Protein 4H22 (pdb70)

InterPro domains:
  IPR019139 Leucine-rich repeat flightless-interacting protein 1/2 [PF09738] (23-316)
  IPR019139 Leucine-rich repeat flightless-interacting protein 1/2 [PTHR19212] (8-808)

Structure (mmCIF, N/CA/C/O backbone):
data_4H22
#
_entry.id   4H22
#
_cell.length_a   152.363
_cell.length_b   71.447
_cell.length_c   68.035
_cell.angle_alpha   90.00
_cell.angle_beta   110.10
_cell.angle_gamma   90.00
#
_symmetry.space_group_name_H-M   'C 1 2 1'
#
loop_
_entity.id
_entity.type
_entity.pdbx_description
1 polymer 'Leucine-rich repeat flightless-interacting protein 1'
2 water water
#
loop_
_atom_site.group_PDB
_atom_site.id
_atom_site.type_symbol
_atom_site.label_atom_id
_atom_site.label_alt_id
_atom_site.label_comp_id
_atom_site.label_asym_id
_atom_site.label_entity_id
_atom_site.label_seq_id
_atom_site.pdbx_PDB_ins_code
_atom_site.Cartn_x
_atom_site.Cartn_y
_atom_site.Cartn_z
_atom_site.occupancy
_atom_site.B_iso_or_equiv
_atom_site.auth_seq_id
_atom_site.auth_comp_id
_atom_site.auth_asym_id
_atom_site.auth_atom_id
_atom_site.pdbx_PDB_model_num
ATOM 1 N N . GLU A 1 8 ? -46.940 28.477 -55.512 1.00 158.55 168 GLU A N 1
ATOM 2 C CA . GLU A 1 8 ? -47.073 29.182 -54.203 1.00 149.63 168 GLU A CA 1
ATOM 3 C C . GLU A 1 8 ? -47.714 28.293 -53.128 1.00 153.63 168 GLU A C 1
ATOM 4 O O . GLU A 1 8 ? -48.168 28.784 -52.091 1.00 152.15 168 GLU A O 1
ATOM 6 N N . GLU A 1 9 ? -47.733 26.984 -53.380 1.00 164.43 169 GLU A N 1
ATOM 7 C CA . GLU A 1 9 ? -48.346 26.008 -52.469 1.00 174.64 169 GLU A CA 1
ATOM 8 C C . GLU A 1 9 ? -47.300 25.174 -51.730 1.00 185.67 169 GLU A C 1
ATOM 9 O O . GLU A 1 9 ? -47.476 24.832 -50.549 1.00 188.03 169 GLU A O 1
ATOM 15 N N . LYS A 1 10 ? -46.224 24.835 -52.445 1.00 191.12 170 LYS A N 1
ATOM 16 C CA . LYS A 1 10 ? -45.084 24.129 -51.862 1.00 176.54 170 LYS A CA 1
ATOM 17 C C . LYS A 1 10 ? -44.183 25.104 -51.108 1.00 167.89 170 LYS A C 1
ATOM 18 O O . LYS A 1 10 ? -43.305 24.690 -50.347 1.00 165.97 170 LYS A O 1
ATOM 20 N N . TYR A 1 11 ? -44.414 26.398 -51.331 1.00 155.72 171 TYR A N 1
ATOM 21 C CA . TYR A 1 11 ? -43.710 27.474 -50.633 1.00 141.42 171 TYR A CA 1
ATOM 22 C C . TYR A 1 11 ? -43.840 27.355 -49.121 1.00 140.43 171 TYR A C 1
ATOM 23 O O . TYR A 1 11 ? -42.946 27.768 -48.380 1.00 144.64 171 TYR A O 1
ATOM 32 N N . LYS A 1 12 ? -44.968 26.809 -48.675 1.00 139.60 172 LYS A N 1
ATOM 33 C CA . LYS A 1 12 ? -45.156 26.452 -47.280 1.00 135.19 172 LYS A CA 1
ATOM 34 C C . LYS A 1 12 ? -44.067 25.460 -46.863 1.00 129.08 172 LYS A C 1
ATOM 35 O O . LYS A 1 12 ? -43.360 25.675 -45.877 1.00 129.72 172 LYS A O 1
ATOM 41 N N . LYS A 1 13 ? -43.913 24.398 -47.648 1.00 131.59 173 LYS A N 1
ATOM 42 C CA . LYS A 1 13 ? -43.030 23.293 -47.291 1.00 135.40 173 LYS A CA 1
ATOM 43 C C . LYS A 1 13 ? -41.549 23.623 -47.496 1.00 121.08 173 LYS A C 1
ATOM 44 O O . LYS A 1 13 ? -40.678 22.999 -46.884 1.00 116.49 173 LYS A O 1
ATOM 50 N N . ALA A 1 14 ? -41.270 24.599 -48.358 1.00 108.78 174 ALA A N 1
ATOM 51 C CA . ALA A 1 14 ? -39.905 25.071 -48.563 1.00 106.32 174 ALA A CA 1
ATOM 52 C C . ALA A 1 14 ? -39.442 25.803 -47.319 1.00 107.42 174 ALA A C 1
ATOM 53 O O . ALA A 1 14 ? -38.286 25.683 -46.912 1.00 109.69 174 ALA A O 1
ATOM 55 N N . MET A 1 15 ? -40.360 26.548 -46.712 1.00 102.23 175 MET A N 1
ATOM 56 C CA . MET A 1 15 ? -40.080 27.252 -45.471 1.00 96.95 175 MET A CA 1
ATOM 57 C C . MET A 1 15 ? -39.916 26.316 -44.279 1.00 95.27 175 MET A C 1
ATOM 58 O O . MET A 1 15 ? -39.107 26.586 -43.390 1.00 98.80 175 MET A O 1
ATOM 63 N N . VAL A 1 16 ? -40.673 25.221 -44.263 1.00 87.47 176 VAL A N 1
ATOM 64 C CA . VAL A 1 16 ? -40.569 24.226 -43.191 1.00 88.44 176 VAL A CA 1
ATOM 65 C C . VAL A 1 16 ? -39.228 23.507 -43.292 1.00 91.35 176 VAL A C 1
ATOM 66 O O . VAL A 1 16 ? -38.517 23.339 -42.298 1.00 88.04 176 VAL A O 1
ATOM 70 N N . SER A 1 17 ? -38.889 23.100 -44.510 1.00 100.98 177 SER A N 1
ATOM 71 C CA . SER A 1 17 ? -37.621 22.454 -44.786 1.00 102.06 177 SER A CA 1
ATOM 72 C C . SER A 1 17 ? -36.484 23.389 -44.403 1.00 96.62 177 SER A C 1
ATOM 73 O O . SER A 1 17 ? -35.447 22.947 -43.914 1.00 94.36 177 SER A O 1
ATOM 76 N N . ASN A 1 18 ? -36.704 24.685 -44.599 1.00 94.00 178 ASN A N 1
ATOM 77 C CA . ASN A 1 18 ? -35.706 25.705 -44.303 1.00 95.11 178 ASN A CA 1
ATOM 78 C C . ASN A 1 18 ? -35.415 25.857 -42.809 1.00 92.38 178 ASN A C 1
ATOM 79 O O . ASN A 1 18 ? -34.255 25.850 -42.391 1.00 90.25 178 ASN A O 1
ATOM 84 N N . ALA A 1 19 ? -36.473 25.988 -42.013 1.00 87.77 179 ALA A N 1
ATOM 85 C CA . ALA A 1 19 ? -36.349 26.100 -40.564 1.00 84.19 179 ALA A CA 1
ATOM 86 C C . ALA A 1 19 ? -35.733 24.855 -39.950 1.00 82.40 179 ALA A C 1
ATOM 87 O O . ALA A 1 19 ? -34.942 24.960 -39.021 1.00 86.88 179 ALA A O 1
ATOM 89 N N . GLN A 1 20 ? -36.107 23.687 -40.472 1.00 84.25 180 GLN A N 1
ATOM 90 C CA . GLN A 1 20 ? -35.478 22.413 -40.115 1.00 86.87 180 GLN A CA 1
ATOM 91 C C . GLN A 1 20 ? -33.971 22.486 -40.298 1.00 82.56 180 GLN A C 1
ATOM 92 O O . GLN A 1 20 ? -33.222 22.318 -39.344 1.00 81.15 180 GLN A O 1
ATOM 98 N N . LEU A 1 21 ? -33.541 22.749 -41.528 1.00 79.46 181 LEU A N 1
ATOM 99 C CA . LEU A 1 21 ? -32.129 22.784 -41.871 1.00 78.85 181 LEU A CA 1
ATOM 100 C C . LEU A 1 21 ? -31.354 23.752 -40.999 1.00 77.39 181 LEU A C 1
ATOM 101 O O . LEU A 1 21 ? -30.232 23.456 -40.580 1.00 78.44 181 LEU A O 1
ATOM 106 N N . ASP A 1 22 ? -31.955 24.910 -40.729 1.00 75.84 182 ASP A N 1
ATOM 107 C CA . ASP A 1 22 ? -31.309 25.943 -39.931 1.00 76.95 182 ASP A CA 1
ATOM 108 C C . ASP A 1 22 ? -31.016 25.373 -38.551 1.00 77.44 182 ASP A C 1
ATOM 109 O O . ASP A 1 22 ? -29.918 25.517 -38.015 1.00 72.58 182 ASP A O 1
ATOM 114 N N . ASN A 1 23 ? -32.006 24.683 -38.007 1.00 77.47 183 ASN A N 1
ATOM 115 C CA . ASN A 1 23 ? -31.895 24.088 -36.697 1.00 80.39 183 ASN A CA 1
ATOM 116 C C . ASN A 1 23 ? -30.864 22.963 -36.630 1.00 82.69 183 ASN A C 1
ATOM 117 O O . ASN A 1 23 ? -30.080 22.897 -35.685 1.00 86.66 183 ASN A O 1
ATOM 122 N N . GLU A 1 24 ? -30.872 22.083 -37.632 1.00 84.39 184 GLU A N 1
ATOM 123 C CA . GLU A 1 24 ? -29.859 21.035 -37.765 1.00 81.22 184 GLU A CA 1
ATOM 124 C C . GLU A 1 24 ? -28.456 21.637 -37.753 1.00 80.66 184 GLU A C 1
ATOM 125 O O . GLU A 1 24 ? -27.543 21.103 -37.115 1.00 82.86 184 GLU A O 1
ATOM 131 N N . LYS A 1 25 ? -28.306 22.767 -38.437 1.00 72.95 185 LYS A N 1
ATOM 132 C CA . LYS A 1 25 ? -27.041 23.493 -38.493 1.00 71.40 185 LYS A CA 1
ATOM 133 C C . LYS A 1 25 ? -26.608 23.938 -37.090 1.00 71.57 185 LYS A C 1
ATOM 134 O O . LYS A 1 25 ? -25.431 23.841 -36.722 1.00 72.74 185 LYS A O 1
ATOM 140 N N . THR A 1 26 ? -27.572 24.397 -36.299 1.00 71.65 186 THR A N 1
ATOM 141 C CA . THR A 1 26 ? -27.285 24.867 -34.957 1.00 70.53 186 THR A CA 1
ATOM 142 C C . THR A 1 26 ? -26.824 23.729 -34.067 1.00 73.76 186 THR A C 1
ATOM 143 O O . THR A 1 26 ? -25.883 23.891 -33.289 1.00 75.32 186 THR A O 1
ATOM 147 N N . ASN A 1 27 ? -27.472 22.574 -34.192 1.00 75.70 187 ASN A N 1
ATOM 148 C CA . ASN A 1 27 ? -27.110 21.425 -33.370 1.00 76.20 187 ASN A CA 1
ATOM 149 C C . ASN A 1 27 ? -25.724 20.906 -33.691 1.00 77.82 187 ASN A C 1
ATOM 150 O O . ASN A 1 27 ? -24.995 20.487 -32.795 1.00 76.56 187 ASN A O 1
ATOM 155 N N . PHE A 1 28 ? -25.358 20.959 -34.967 1.00 80.54 188 PHE A N 1
ATOM 156 C CA . PHE A 1 28 ? -24.004 20.626 -35.372 1.00 78.75 188 PHE A CA 1
ATOM 157 C C . PHE A 1 28 ? -23.016 21.629 -34.780 1.00 77.84 188 PHE A C 1
ATOM 158 O O . PHE A 1 28 ? -21.923 21.247 -34.342 1.00 82.62 188 PHE A O 1
ATOM 166 N N . MET A 1 29 ? -23.404 22.901 -34.736 1.00 75.36 189 MET A N 1
ATOM 167 C CA . MET A 1 29 ? -22.542 23.913 -34.130 1.00 79.37 189 MET A CA 1
ATOM 168 C C . MET A 1 29 ? -22.192 23.578 -32.688 1.00 75.51 189 MET A C 1
ATOM 169 O O . MET A 1 29 ? -21.018 23.560 -32.321 1.00 77.34 189 MET A O 1
ATOM 174 N N . TYR A 1 30 ? -23.204 23.278 -31.883 1.00 70.41 190 TYR A N 1
ATOM 175 C CA . TYR A 1 30 ? -22.965 22.939 -30.490 1.00 73.15 190 TYR A CA 1
ATOM 176 C C . TYR A 1 30 ? -22.061 21.726 -30.372 1.00 71.00 190 TYR A C 1
ATOM 177 O O . TYR A 1 30 ? -21.169 21.684 -29.524 1.00 71.74 190 TYR A O 1
ATOM 186 N N . GLN A 1 31 ? -22.279 20.747 -31.241 1.00 68.43 191 GLN A N 1
ATOM 187 C CA . GLN A 1 31 ? -21.431 19.568 -31.258 1.00 66.47 191 GLN A CA 1
ATOM 188 C C . GLN A 1 31 ? -19.970 19.922 -31.469 1.00 67.79 191 GLN A C 1
ATOM 189 O O . GLN A 1 31 ? -19.108 19.432 -30.729 1.00 69.88 191 GLN A O 1
ATOM 195 N N . VAL A 1 32 ? -19.704 20.795 -32.444 1.00 63.13 192 VAL A N 1
ATOM 196 C CA . VAL A 1 32 ? -18.338 21.225 -32.740 1.00 62.74 192 VAL A CA 1
ATOM 197 C C . VAL A 1 32 ? -17.717 21.798 -31.482 1.00 68.03 192 VAL A C 1
ATOM 198 O O . VAL A 1 32 ? -16.597 21.442 -31.116 1.00 74.55 192 VAL A O 1
ATOM 202 N N . ASP A 1 33 ? -18.469 22.656 -30.801 1.00 70.84 193 ASP A N 1
ATOM 203 C CA . ASP A 1 33 ? -17.986 23.263 -29.571 1.00 74.36 193 ASP A CA 1
ATOM 204 C C . ASP A 1 33 ? -17.571 22.227 -28.563 1.00 71.97 193 ASP A C 1
ATOM 205 O O . ASP A 1 33 ? -16.460 22.282 -28.056 1.00 73.80 193 ASP A O 1
ATOM 210 N N . THR A 1 34 ? -18.446 21.274 -28.276 1.00 70.83 194 THR A N 1
ATOM 211 C CA . THR A 1 34 ? -18.185 20.397 -27.141 1.00 77.79 194 THR A CA 1
ATOM 212 C C . THR A 1 34 ? -17.099 19.382 -27.474 1.00 75.13 194 THR A C 1
ATOM 213 O O . THR A 1 34 ? -16.328 18.973 -26.601 1.00 76.66 194 THR A O 1
ATOM 217 N N . LEU A 1 35 ? -17.040 19.006 -28.747 1.00 69.02 195 LEU A N 1
ATOM 218 C CA . LEU A 1 35 ? -15.997 18.126 -29.232 1.00 67.10 195 LEU A CA 1
ATOM 219 C C . LEU A 1 35 ? -14.649 18.818 -29.091 1.00 67.65 195 LEU A C 1
ATOM 220 O O . LEU A 1 35 ? -13.683 18.230 -28.599 1.00 65.83 195 LEU A O 1
ATOM 225 N N . LYS A 1 36 ? -14.598 20.080 -29.500 1.00 68.68 196 LYS A N 1
ATOM 226 C CA . LYS A 1 36 ? -13.396 20.873 -29.340 1.00 71.59 196 LYS A CA 1
ATOM 227 C C . LYS A 1 36 ? -12.898 20.880 -27.891 1.00 72.08 196 LYS A C 1
ATOM 228 O O . LYS A 1 36 ? -11.697 20.741 -27.642 1.00 73.00 196 LYS A O 1
ATOM 234 N N . ASP A 1 37 ? -13.823 21.003 -26.944 1.00 71.32 197 ASP A N 1
ATOM 235 C CA . ASP A 1 37 ? -13.482 20.956 -25.531 1.00 76.99 197 ASP A CA 1
ATOM 236 C C . ASP A 1 37 ? -12.923 19.589 -25.166 1.00 75.36 197 ASP A C 1
ATOM 237 O O . ASP A 1 37 ? -11.818 19.486 -24.634 1.00 76.11 197 ASP A O 1
ATOM 242 N N . MET A 1 38 ? -13.685 18.543 -25.471 1.00 73.52 198 MET A N 1
ATOM 243 C CA . MET A 1 38 ? -13.261 17.181 -25.192 1.00 71.67 198 MET A CA 1
ATOM 244 C C . MET A 1 38 ? -11.848 16.935 -25.713 1.00 72.76 198 MET A C 1
ATOM 245 O O . MET A 1 38 ? -10.980 16.477 -24.965 1.00 68.72 198 MET A O 1
ATOM 250 N N . LEU A 1 39 ? -11.613 17.272 -26.980 1.00 70.32 199 LEU A N 1
ATOM 251 C CA . LEU A 1 39 ? -10.299 17.114 -27.580 1.00 69.22 199 LEU A CA 1
ATOM 252 C C . LEU A 1 39 ? -9.211 17.788 -26.754 1.00 73.11 199 LEU A C 1
ATOM 253 O O . LEU A 1 39 ? -8.187 17.182 -26.465 1.00 76.86 199 LEU A O 1
ATOM 258 N N . LEU A 1 40 ? -9.446 19.030 -26.353 1.00 78.57 200 LEU A N 1
ATOM 259 C CA . LEU A 1 40 ? -8.473 19.778 -25.567 1.00 80.62 200 LEU A CA 1
ATOM 260 C C . LEU A 1 40 ? -8.172 19.056 -24.260 1.00 77.75 200 LEU A C 1
ATOM 261 O O . LEU A 1 40 ? -7.012 18.844 -23.916 1.00 83.00 200 LEU A O 1
ATOM 266 N N . GLU A 1 41 ? -9.229 18.659 -23.557 1.00 76.21 201 GLU A N 1
ATOM 267 C CA . GLU A 1 41 ? -9.126 17.878 -22.331 1.00 83.29 201 GLU A CA 1
ATOM 268 C C . GLU A 1 41 ? -8.353 16.573 -22.554 1.00 82.73 201 GLU A C 1
ATOM 269 O O . GLU A 1 41 ? -7.665 16.077 -21.656 1.00 80.59 201 GLU A O 1
ATOM 275 N N . LEU A 1 42 ? -8.458 16.027 -23.759 1.00 80.30 202 LEU A N 1
ATOM 276 C CA . LEU A 1 42 ? -7.865 14.734 -24.040 1.00 78.15 202 LEU A CA 1
ATOM 277 C C . LEU A 1 42 ? -6.366 14.790 -24.263 1.00 80.31 202 LEU A C 1
ATOM 278 O O . LEU A 1 42 ? -5.635 13.992 -23.673 1.00 81.84 202 LEU A O 1
ATOM 283 N N . GLU A 1 43 ? -5.898 15.707 -25.109 1.00 78.44 203 GLU A N 1
ATOM 284 C CA . GLU A 1 43 ? -4.454 15.834 -25.296 1.00 79.82 203 GLU A CA 1
ATOM 285 C C . GLU A 1 43 ? -3.744 16.293 -24.037 1.00 77.42 203 GLU A C 1
ATOM 286 O O . GLU A 1 43 ? -2.583 15.950 -23.822 1.00 84.66 203 GLU A O 1
ATOM 292 N N . GLU A 1 44 ? -4.456 17.026 -23.190 1.00 76.06 204 GLU A N 1
ATOM 293 C CA . GLU A 1 44 ? -3.992 17.258 -21.833 1.00 84.01 204 GLU A CA 1
ATOM 294 C C . GLU A 1 44 ? -3.648 15.918 -21.161 1.00 81.72 204 GLU A C 1
ATOM 295 O O . GLU A 1 44 ? -2.526 15.729 -20.692 1.00 83.27 204 GLU A O 1
ATOM 301 N N . GLN A 1 45 ? -4.602 14.985 -21.160 1.00 79.65 205 GLN A N 1
ATOM 302 C CA . GLN A 1 45 ? -4.427 13.673 -20.530 1.00 78.60 205 GLN A CA 1
ATOM 303 C C . GLN A 1 45 ? -3.335 12.861 -21.200 1.00 77.30 205 GLN A C 1
ATOM 304 O O . GLN A 1 45 ? -2.435 12.345 -20.529 1.00 76.93 205 GLN A O 1
ATOM 310 N N . LEU A 1 46 ? -3.441 12.729 -22.523 1.00 75.26 206 LEU A N 1
ATOM 311 C CA . LEU A 1 46 ? -2.450 12.016 -23.312 1.00 70.64 206 LEU A CA 1
ATOM 312 C C . LEU A 1 46 ? -1.067 12.524 -22.949 1.00 75.39 206 LEU A C 1
ATOM 313 O O . LEU A 1 46 ? -0.197 11.740 -22.583 1.00 84.05 206 LEU A O 1
ATOM 318 N N . ALA A 1 47 ? -0.884 13.842 -23.011 1.00 75.57 207 ALA A N 1
ATOM 319 C CA . ALA A 1 47 ? 0.409 14.452 -22.721 1.00 77.26 207 ALA A CA 1
ATOM 320 C C . ALA A 1 47 ? 0.895 14.075 -21.326 1.00 78.28 207 ALA A C 1
ATOM 321 O O . ALA A 1 47 ? 2.031 13.636 -21.161 1.00 78.83 207 ALA A O 1
ATOM 323 N N . GLU A 1 48 ? 0.022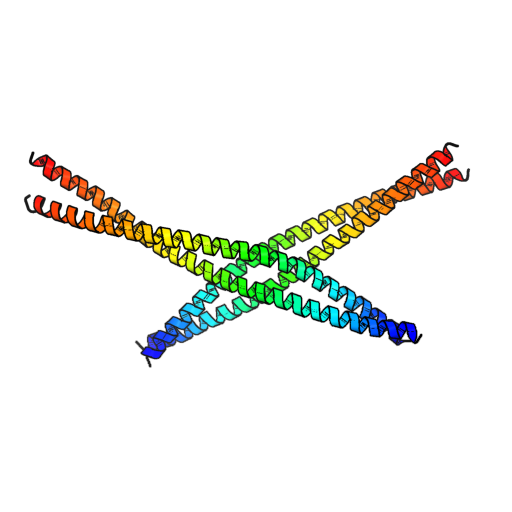 14.226 -20.334 1.00 77.58 208 GLU A N 1
ATOM 324 C CA . GLU A 1 48 ? 0.346 13.841 -18.970 1.00 79.17 208 GLU A CA 1
ATOM 325 C C . GLU A 1 48 ? 0.854 12.403 -18.931 1.00 78.24 208 GLU A C 1
ATOM 326 O O . GLU A 1 48 ? 1.976 12.157 -18.504 1.00 79.54 208 GLU A O 1
ATOM 332 N N . SER A 1 49 ? 0.032 11.468 -19.404 1.00 74.38 209 SER A N 1
ATOM 333 C CA . SER A 1 49 ? 0.408 10.061 -19.499 1.00 69.51 209 SER A CA 1
ATOM 334 C C . SER A 1 49 ? 1.795 9.882 -20.132 1.00 74.51 209 SER A C 1
ATOM 335 O O . SER A 1 49 ? 2.658 9.213 -19.565 1.00 80.61 209 SER A O 1
ATOM 338 N N . ARG A 1 50 ? 2.020 10.499 -21.288 1.00 71.17 210 ARG A N 1
ATOM 339 C CA . ARG A 1 50 ? 3.320 10.418 -21.943 1.00 71.67 210 ARG A CA 1
ATOM 340 C C . ARG A 1 50 ? 4.450 10.938 -21.060 1.00 76.40 210 ARG A C 1
ATOM 341 O O . ARG A 1 50 ? 5.531 10.355 -21.019 1.00 79.81 210 ARG A O 1
ATOM 349 N N . ARG A 1 51 ? 4.184 12.021 -20.341 1.00 78.76 211 ARG A N 1
ATOM 350 C CA . ARG A 1 51 ? 5.131 12.570 -19.387 1.00 80.57 211 ARG A CA 1
ATOM 351 C C . ARG A 1 51 ? 5.379 11.582 -18.228 1.00 79.44 211 ARG A C 1
ATOM 352 O O . ARG A 1 51 ? 6.524 11.369 -17.821 1.00 83.85 211 ARG A O 1
ATOM 360 N N . GLN A 1 52 ? 4.306 10.969 -17.727 1.00 78.68 212 GLN A N 1
ATOM 361 C CA . GLN A 1 52 ? 4.376 9.993 -16.634 1.00 79.09 212 GLN A CA 1
ATOM 362 C C . GLN A 1 52 ? 5.219 8.801 -17.015 1.00 76.83 212 GLN A C 1
ATOM 363 O O . GLN A 1 52 ? 5.970 8.274 -16.194 1.00 79.24 212 GLN A O 1
ATOM 369 N N . TYR A 1 53 ? 5.058 8.357 -18.255 1.00 75.36 213 TYR A N 1
ATOM 370 C CA . TYR A 1 53 ? 5.880 7.295 -18.797 1.00 73.55 213 TYR A CA 1
ATOM 371 C C . TYR A 1 53 ? 7.356 7.693 -18.780 1.00 76.16 213 TYR A C 1
ATOM 372 O O . TYR A 1 53 ? 8.209 6.918 -18.339 1.00 76.98 213 TYR A O 1
ATOM 381 N N . GLU A 1 54 ? 7.652 8.897 -19.265 1.00 78.89 214 GLU A N 1
ATOM 382 C CA . GLU A 1 54 ? 9.034 9.342 -19.392 1.00 82.69 214 GLU A CA 1
ATOM 383 C C . GLU A 1 54 ? 9.749 9.367 -18.056 1.00 83.08 214 GLU A C 1
ATOM 384 O O . GLU A 1 54 ? 10.931 9.018 -17.981 1.00 86.68 214 GLU A O 1
ATOM 390 N N . GLU A 1 55 ? 9.033 9.750 -17.002 1.00 83.81 215 GLU A N 1
ATOM 391 C CA . GLU A 1 55 ? 9.623 9.738 -15.669 1.00 84.34 215 GLU A CA 1
ATOM 392 C C . GLU A 1 55 ? 9.879 8.331 -15.163 1.00 79.90 215 GLU A C 1
ATOM 393 O O . GLU A 1 55 ? 10.931 8.077 -14.582 1.00 88.38 215 GLU A O 1
ATOM 399 N N . LYS A 1 56 ? 8.947 7.412 -15.415 1.00 76.81 216 LYS A N 1
ATOM 400 C CA . LYS A 1 56 ? 9.137 6.014 -15.020 1.00 78.00 216 LYS A CA 1
ATOM 401 C C . LYS A 1 56 ? 10.296 5.356 -15.737 1.00 79.22 216 LYS A C 1
ATOM 402 O O . LYS A 1 56 ? 11.154 4.748 -15.105 1.00 80.93 216 LYS A O 1
ATOM 408 N N . ASN A 1 57 ? 10.328 5.471 -17.057 1.00 78.65 217 ASN A N 1
ATOM 409 C CA . ASN A 1 57 ? 11.440 4.919 -17.796 1.00 76.96 217 ASN A CA 1
ATOM 410 C C . ASN A 1 57 ? 12.763 5.375 -17.183 1.00 76.21 217 ASN A C 1
ATOM 411 O O . ASN A 1 57 ? 13.615 4.544 -16.889 1.00 81.38 217 ASN A O 1
ATOM 416 N N . LYS A 1 58 ? 12.912 6.681 -16.951 1.00 75.43 218 LYS A N 1
ATOM 417 C CA . LYS A 1 58 ? 14.076 7.208 -16.225 1.00 79.99 218 LYS A CA 1
ATOM 418 C C . LYS A 1 58 ? 14.257 6.474 -14.890 1.00 84.29 218 LYS A C 1
ATOM 419 O O . LYS A 1 58 ? 15.339 5.955 -14.599 1.00 89.72 218 LYS A O 1
ATOM 425 N N . GLU A 1 59 ? 13.181 6.418 -14.103 1.00 82.19 219 GLU A N 1
ATOM 426 C CA . GLU A 1 59 ? 13.196 5.822 -12.769 1.00 80.29 219 GLU A CA 1
ATOM 427 C C . GLU A 1 59 ? 13.693 4.378 -12.811 1.00 81.39 219 GLU A C 1
ATOM 428 O O . GLU A 1 59 ? 14.407 3.923 -11.909 1.00 88.83 219 GLU A O 1
ATOM 434 N N . PHE A 1 60 ? 13.331 3.679 -13.880 1.00 77.44 220 PHE A N 1
ATOM 435 C CA . PHE A 1 60 ? 13.651 2.267 -14.053 1.00 74.88 220 PHE A CA 1
ATOM 436 C C . PHE A 1 60 ? 15.108 2.078 -14.457 1.00 75.19 220 PHE A C 1
ATOM 437 O O . PHE A 1 60 ? 15.751 1.092 -14.067 1.00 67.82 220 PHE A O 1
ATOM 445 N N . GLU A 1 61 ? 15.621 3.027 -15.239 1.00 75.26 221 GLU A N 1
ATOM 446 C CA . GLU A 1 61 ? 17.024 3.022 -15.630 1.00 75.27 221 GLU A CA 1
ATOM 447 C C . GLU A 1 61 ? 17.884 3.275 -14.413 1.00 76.42 221 GLU A C 1
ATOM 448 O O . GLU A 1 61 ? 18.858 2.562 -14.165 1.00 83.50 221 GLU A O 1
ATOM 454 N N . ARG A 1 62 ? 17.487 4.275 -13.636 1.00 74.82 222 ARG A N 1
ATOM 455 C CA . ARG A 1 62 ? 18.135 4.562 -12.373 1.00 76.19 222 ARG A CA 1
ATOM 456 C C . ARG A 1 62 ? 18.188 3.298 -11.509 1.00 78.15 222 ARG A C 1
ATOM 457 O O . ARG A 1 62 ? 19.249 2.926 -11.003 1.00 87.01 222 ARG A O 1
ATOM 465 N N . GLU A 1 63 ? 17.051 2.619 -11.378 1.00 74.56 223 GLU A N 1
ATOM 466 C CA . GLU A 1 63 ? 16.969 1.466 -10.498 1.00 72.82 223 GLU A CA 1
ATOM 467 C C . GLU A 1 63 ? 17.902 0.374 -10.973 1.00 72.59 223 GLU A C 1
ATOM 468 O O . GLU A 1 63 ? 18.807 0.001 -10.250 1.00 73.85 223 GLU A O 1
ATOM 474 N N . LYS A 1 64 ? 17.705 -0.106 -12.198 1.00 76.57 224 LYS A N 1
ATOM 475 C CA . LYS A 1 64 ? 18.629 -1.056 -12.826 1.00 74.17 224 LYS A CA 1
ATOM 476 C C . LYS A 1 64 ? 20.099 -0.709 -12.585 1.00 73.56 224 LYS A C 1
ATOM 477 O O . LYS A 1 64 ? 20.888 -1.580 -12.204 1.00 72.85 224 LYS A O 1
ATOM 483 N N . HIS A 1 65 ? 20.453 0.559 -12.793 1.00 71.85 225 HIS A N 1
ATOM 484 C CA . HIS A 1 65 ? 21.834 1.002 -12.646 1.00 75.36 225 HIS A CA 1
ATOM 485 C C . HIS A 1 65 ? 22.340 0.803 -11.242 1.00 78.11 225 HIS A C 1
ATOM 486 O O . HIS A 1 65 ? 23.337 0.110 -11.030 1.00 77.48 225 HIS A O 1
ATOM 493 N N . ALA A 1 66 ? 21.639 1.383 -10.269 1.00 76.50 226 ALA A N 1
ATOM 494 C CA . ALA A 1 66 ? 21.959 1.186 -8.852 1.00 74.62 226 ALA A CA 1
ATOM 495 C C . ALA A 1 66 ? 22.028 -0.299 -8.478 1.00 76.34 226 ALA A C 1
ATOM 496 O O . ALA A 1 66 ? 22.907 -0.725 -7.721 1.00 74.54 226 ALA A O 1
ATOM 498 N N . HIS A 1 67 ? 21.112 -1.077 -9.046 1.00 75.96 227 HIS A N 1
ATOM 499 C CA . HIS A 1 67 ? 20.993 -2.494 -8.760 1.00 79.41 227 HIS A CA 1
ATOM 500 C C . HIS A 1 67 ? 22.183 -3.264 -9.240 1.00 83.69 227 HIS A C 1
ATOM 501 O O . HIS A 1 67 ? 22.551 -4.269 -8.634 1.00 88.83 227 HIS A O 1
ATOM 508 N N . SER A 1 68 ? 22.798 -2.798 -10.326 1.00 89.06 228 SER A N 1
ATOM 509 C CA . SER A 1 68 ? 24.055 -3.373 -10.815 1.00 86.70 228 SER A CA 1
ATOM 510 C C . SER A 1 68 ? 25.196 -3.062 -9.867 1.00 87.23 228 SER A C 1
ATOM 511 O O . SER A 1 68 ? 25.898 -3.976 -9.416 1.00 87.16 228 SER A O 1
ATOM 514 N N . ILE A 1 69 ? 25.377 -1.772 -9.573 1.00 78.93 229 ILE A N 1
ATOM 515 C CA . ILE A 1 69 ? 26.435 -1.318 -8.670 1.00 78.53 229 ILE A CA 1
ATOM 516 C C . ILE A 1 69 ? 26.459 -2.190 -7.421 1.00 85.00 229 ILE A C 1
ATOM 517 O O . ILE A 1 69 ? 27.503 -2.728 -7.052 1.00 88.86 229 ILE A O 1
ATOM 522 N N . LEU A 1 70 ? 25.295 -2.345 -6.793 1.00 87.17 230 LEU A N 1
ATOM 523 C CA . LEU A 1 70 ? 25.173 -3.199 -5.625 1.00 90.28 230 LEU A CA 1
ATOM 524 C C . LEU A 1 70 ? 25.614 -4.622 -5.916 1.00 90.79 230 LEU A C 1
ATOM 525 O O . LEU A 1 70 ? 26.427 -5.171 -5.181 1.00 96.21 230 LEU A O 1
ATOM 530 N N . GLN A 1 71 ? 25.097 -5.202 -6.999 1.00 90.58 231 GLN A N 1
ATOM 531 C CA . GLN A 1 71 ? 25.395 -6.591 -7.354 1.00 92.03 231 GLN A CA 1
ATOM 532 C C . GLN A 1 71 ? 26.888 -6.871 -7.380 1.00 90.49 231 GLN A C 1
ATOM 533 O O . GLN A 1 71 ? 27.316 -7.955 -7.005 1.00 91.09 231 GLN A O 1
ATOM 539 N N . PHE A 1 72 ? 27.674 -5.894 -7.822 1.00 87.34 232 PHE A N 1
ATOM 540 C CA . PHE A 1 72 ? 29.120 -6.050 -7.858 1.00 92.64 232 PHE A CA 1
ATOM 541 C C . PHE A 1 72 ? 29.686 -5.971 -6.448 1.00 96.73 232 PHE A C 1
ATOM 542 O O . PHE A 1 72 ? 30.519 -6.796 -6.059 1.00 100.38 232 PHE A O 1
ATOM 550 N N . GLN A 1 73 ? 29.231 -4.971 -5.693 1.00 93.34 233 GLN A N 1
ATOM 551 C CA . GLN A 1 73 ? 29.638 -4.801 -4.304 1.00 90.82 233 GLN A CA 1
ATOM 552 C C . GLN A 1 73 ? 29.334 -6.049 -3.479 1.00 91.57 233 GLN A C 1
ATOM 553 O O . GLN A 1 73 ? 30.197 -6.547 -2.758 1.00 96.25 233 GLN A O 1
ATOM 559 N N . PHE A 1 74 ? 28.115 -6.561 -3.608 1.00 92.77 234 PHE A N 1
ATOM 560 C CA . PHE A 1 74 ? 27.714 -7.772 -2.917 1.00 99.09 234 PHE A CA 1
ATOM 561 C C . PHE A 1 74 ? 28.615 -8.940 -3.277 1.00 104.12 234 PHE A C 1
ATOM 562 O O . PHE A 1 74 ? 29.083 -9.650 -2.396 1.00 116.78 234 PHE A O 1
ATOM 570 N N . ALA A 1 75 ? 28.858 -9.125 -4.571 1.00 105.08 235 ALA A N 1
ATOM 571 C CA . ALA A 1 75 ? 29.692 -10.218 -5.058 1.00 103.50 235 ALA A CA 1
ATOM 572 C C . ALA A 1 75 ? 31.085 -10.190 -4.439 1.00 108.43 235 ALA A C 1
ATOM 573 O O . ALA A 1 75 ? 31.648 -11.241 -4.131 1.00 111.75 235 ALA A O 1
ATOM 575 N N . GLU A 1 76 ? 31.627 -8.986 -4.254 1.00 107.62 236 GLU A N 1
ATOM 576 C CA . GLU A 1 76 ? 32.932 -8.809 -3.623 1.00 109.16 236 GLU A CA 1
ATOM 577 C C . GLU A 1 76 ? 32.892 -9.095 -2.129 1.00 108.19 236 GLU A C 1
ATOM 578 O O . GLU A 1 76 ? 33.751 -9.794 -1.600 1.00 121.58 236 GLU A O 1
ATOM 584 N N . VAL A 1 77 ? 31.882 -8.563 -1.459 1.00 107.80 237 VAL A N 1
ATOM 585 C CA . VAL A 1 77 ? 31.770 -8.690 -0.015 1.00 112.00 237 VAL A CA 1
ATOM 586 C C . VAL A 1 77 ? 31.317 -10.091 0.410 1.00 117.43 237 VAL A C 1
ATOM 587 O O . VAL A 1 77 ? 31.581 -10.511 1.532 1.00 121.86 237 VAL A O 1
ATOM 591 N N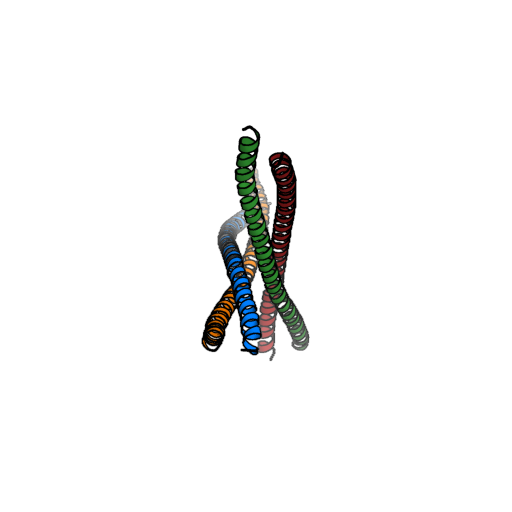 . LYS A 1 78 ? 30.666 -10.829 -0.486 1.00 127.86 238 LYS A N 1
ATOM 592 C CA . LYS A 1 78 ? 30.292 -12.214 -0.180 1.00 138.43 238 LYS A CA 1
ATOM 593 C C . LYS A 1 78 ? 31.455 -13.186 -0.389 1.00 145.36 238 LYS A C 1
ATOM 594 O O . LYS A 1 78 ? 31.506 -14.240 0.248 1.00 156.41 238 LYS A O 1
ATOM 600 N N . GLU A 1 79 ? 32.381 -12.828 -1.277 1.00 140.65 239 GLU A N 1
ATOM 601 C CA . GLU A 1 79 ? 33.571 -13.642 -1.512 1.00 142.87 239 GLU A CA 1
ATOM 602 C C . GLU A 1 79 ? 34.691 -13.304 -0.540 1.00 136.43 239 GLU A C 1
ATOM 603 O O . GLU A 1 79 ? 35.518 -14.159 -0.218 1.00 145.20 239 GLU A O 1
ATOM 609 N N . ALA A 1 80 ? 34.707 -12.060 -0.070 1.00 132.78 240 ALA A N 1
ATOM 610 C CA . ALA A 1 80 ? 35.620 -11.654 0.994 1.00 133.02 240 ALA A CA 1
ATOM 611 C C . ALA A 1 80 ? 35.199 -12.238 2.344 1.00 132.59 240 ALA A C 1
ATOM 612 O O . ALA A 1 80 ? 36.016 -12.330 3.262 1.00 130.72 240 ALA A O 1
ATOM 614 N N . LEU A 1 81 ? 33.929 -12.632 2.455 1.00 135.41 241 LEU A N 1
ATOM 615 C CA . LEU A 1 81 ? 33.406 -13.260 3.674 1.00 136.08 241 LEU A CA 1
ATOM 616 C C . LEU A 1 81 ? 33.603 -14.770 3.677 1.00 138.79 241 LEU A C 1
ATOM 617 O O . LEU A 1 81 ? 33.759 -15.370 4.740 1.00 140.70 241 LEU A O 1
ATOM 622 N N . LYS A 1 82 ? 33.591 -15.385 2.496 1.00 144.18 242 LYS A N 1
ATOM 623 C CA . LYS A 1 82 ? 33.787 -16.829 2.406 1.00 158.75 242 LYS A CA 1
ATOM 624 C C . LYS A 1 82 ? 35.186 -17.237 2.880 1.00 166.69 242 LYS A C 1
ATOM 625 O O . LYS A 1 82 ? 35.356 -18.301 3.481 1.00 169.94 242 LYS A O 1
ATOM 631 N N . GLN A 1 83 ? 36.170 -16.369 2.639 1.00 170.82 243 GLN A N 1
ATOM 632 C CA . GLN A 1 83 ? 37.563 -16.618 3.031 1.00 167.59 243 GLN A CA 1
ATOM 633 C C . GLN A 1 83 ? 37.833 -16.444 4.527 1.00 164.72 243 GLN A C 1
ATOM 634 O O . GLN A 1 83 ? 38.952 -16.684 4.990 1.00 161.98 243 GLN A O 1
ATOM 640 N N . ARG A 1 84 ? 36.811 -16.018 5.268 1.00 162.38 244 ARG A N 1
ATOM 641 C CA . ARG A 1 84 ? 36.897 -15.874 6.724 1.00 160.66 244 ARG A CA 1
ATOM 642 C C . ARG A 1 84 ? 35.802 -16.658 7.457 1.00 151.61 244 ARG A C 1
ATOM 643 O O . ARG A 1 84 ? 35.579 -16.460 8.652 1.00 140.56 244 ARG A O 1
ATOM 651 N N . GLU A 1 85 ? 35.119 -17.537 6.726 1.00 155.61 245 GLU A N 1
ATOM 652 C CA . GLU A 1 85 ? 34.207 -18.516 7.317 1.00 163.39 245 GLU A CA 1
ATOM 653 C C . GLU A 1 85 ? 34.648 -19.933 6.968 1.00 173.58 245 GLU A C 1
ATOM 654 O O . GLU A 1 85 ? 34.297 -20.889 7.662 1.00 189.69 245 GLU A O 1
ATOM 660 N N . GLU A 1 86 ? 35.418 -20.054 5.887 1.00 177.23 246 GLU A N 1
ATOM 661 C CA . GLU A 1 86 ? 36.163 -21.275 5.586 1.00 183.29 246 GLU A CA 1
ATOM 662 C C . GLU A 1 86 ? 37.424 -21.347 6.447 1.00 183.43 246 GLU A C 1
ATOM 663 O O . GLU A 1 86 ? 38.118 -22.365 6.462 1.00 186.82 246 GLU A O 1
ATOM 669 N N . MET A 1 87 ? 37.711 -20.255 7.154 1.00 176.57 247 MET A N 1
ATOM 670 C CA . MET A 1 87 ? 38.825 -20.191 8.097 1.00 175.16 247 MET A CA 1
ATOM 671 C C . MET A 1 87 ? 38.380 -20.606 9.507 1.00 173.02 247 MET A C 1
ATOM 672 O O . MET A 1 87 ? 39.212 -20.767 10.403 1.00 166.14 247 MET A O 1
ATOM 677 N N . LEU A 1 88 ? 37.071 -20.790 9.690 1.00 169.23 248 LEU A N 1
ATOM 678 C CA . LEU A 1 88 ? 36.500 -21.153 10.990 1.00 169.68 248 LEU A CA 1
ATOM 679 C C . LEU A 1 88 ? 35.820 -22.521 11.006 1.00 169.28 248 LEU A C 1
ATOM 680 O O . LEU A 1 88 ? 35.452 -23.058 9.950 1.00 157.05 248 LEU A O 1
ATOM 685 N N . VAL B 1 7 ? -45.808 33.433 -54.554 1.00 120.45 167 VAL B N 1
ATOM 686 C CA . VAL B 1 7 ? -45.054 34.474 -55.311 1.00 128.27 167 VAL B CA 1
ATOM 687 C C . VAL B 1 7 ? -43.734 33.902 -55.810 1.00 132.97 167 VAL B C 1
ATOM 688 O O . VAL B 1 7 ? -42.989 33.281 -55.054 1.00 129.02 167 VAL B O 1
ATOM 692 N N . GLU B 1 8 ? -43.466 34.109 -57.096 1.00 145.46 168 GLU B N 1
ATOM 693 C CA . GLU B 1 8 ? -42.231 33.661 -57.727 1.00 152.88 168 GLU B CA 1
ATOM 694 C C . GLU B 1 8 ? -40.991 34.060 -56.925 1.00 152.56 168 GLU B C 1
ATOM 695 O O . GLU B 1 8 ? -40.180 33.202 -56.580 1.00 149.19 168 GLU B O 1
ATOM 697 N N . GLU B 1 9 ? -40.871 35.350 -56.608 1.00 152.80 169 GLU B N 1
ATOM 698 C CA . GLU B 1 9 ? -39.669 35.892 -55.965 1.00 148.35 169 GLU B CA 1
ATOM 699 C C . GLU B 1 9 ? -39.446 35.444 -54.519 1.00 146.40 169 GLU B C 1
ATOM 700 O O . GLU B 1 9 ? -38.301 35.265 -54.097 1.00 149.41 169 GLU B O 1
ATOM 706 N N . LYS B 1 10 ? -40.529 35.260 -53.766 1.00 145.15 170 LYS B N 1
ATOM 707 C CA . LYS B 1 10 ? -40.432 34.756 -52.393 1.00 140.10 170 LYS B CA 1
ATOM 708 C C . LYS B 1 10 ? -40.000 33.282 -52.371 1.00 142.21 170 LYS B C 1
ATOM 709 O O . LYS B 1 10 ? -39.083 32.910 -51.634 1.00 135.82 170 LYS B O 1
ATOM 711 N N . TYR B 1 11 ? -40.653 32.462 -53.196 1.00 133.63 171 TYR B N 1
ATOM 712 C CA . TYR B 1 11 ? -40.311 31.046 -53.351 1.00 129.09 171 TYR B CA 1
ATOM 713 C C . TYR B 1 11 ? -38.905 30.849 -53.912 1.00 131.62 171 TYR B C 1
ATOM 714 O O . TYR B 1 11 ? -38.211 29.909 -53.527 1.00 128.75 171 TYR B O 1
ATOM 723 N N . LYS B 1 12 ? -38.503 31.722 -54.836 1.00 135.68 172 LYS B N 1
ATOM 724 C CA . LYS B 1 12 ? -37.162 31.668 -55.403 1.00 138.14 172 LYS B CA 1
ATOM 725 C C . LYS B 1 12 ? -36.142 31.761 -54.286 1.00 141.48 172 LYS B C 1
ATOM 726 O O . LYS B 1 12 ? -35.409 30.807 -54.038 1.00 152.42 172 LYS B O 1
ATOM 732 N N . LYS B 1 13 ? -36.129 32.899 -53.596 1.00 135.54 173 LYS B N 1
ATOM 733 C CA . LYS B 1 13 ? -35.193 33.133 -52.500 1.00 130.13 173 LYS B CA 1
ATOM 734 C C . LYS B 1 13 ? -35.187 31.976 -51.506 1.00 124.57 173 LYS B C 1
ATOM 735 O O . LYS B 1 13 ? -34.147 31.659 -50.938 1.00 120.84 173 LYS B O 1
ATOM 741 N N . ALA B 1 14 ? -36.346 31.338 -51.334 1.00 118.36 174 ALA B N 1
ATOM 742 C CA . ALA B 1 14 ? -36.516 30.233 -50.392 1.00 116.42 174 ALA B CA 1
ATOM 743 C C . ALA B 1 14 ? -35.712 28.994 -50.772 1.00 115.88 174 ALA B C 1
ATOM 744 O O . ALA B 1 14 ? -34.932 28.495 -49.964 1.00 123.28 174 ALA B O 1
ATOM 746 N N . MET B 1 15 ? -35.901 28.498 -51.992 1.00 113.65 175 MET B N 1
ATOM 747 C CA . MET B 1 15 ? -35.134 27.349 -52.477 1.00 113.70 175 MET B CA 1
ATOM 748 C C . MET B 1 15 ? -33.676 27.717 -52.753 1.00 105.76 175 MET B C 1
ATOM 749 O O . MET B 1 15 ? -32.809 26.849 -52.794 1.00 98.28 175 MET B O 1
ATOM 754 N N . VAL B 1 16 ? -33.417 29.007 -52.941 1.00 102.98 176 VAL B N 1
ATOM 755 C CA . VAL B 1 16 ? -32.050 29.515 -53.021 1.00 110.78 176 VAL B CA 1
ATOM 756 C C . VAL B 1 16 ? -31.416 29.486 -51.630 1.00 111.05 176 VAL B C 1
ATOM 757 O O . VAL B 1 16 ? -30.236 29.167 -51.478 1.00 114.47 176 VAL B O 1
ATOM 761 N N . SER B 1 17 ? -32.216 29.810 -50.620 1.00 107.03 177 SER B N 1
ATOM 762 C CA . SER B 1 17 ? -31.789 29.709 -49.234 1.00 98.36 177 SER B CA 1
ATOM 763 C C . SER B 1 17 ? -31.616 28.247 -48.834 1.00 96.66 177 SER B C 1
ATOM 764 O O . SER B 1 17 ? -30.658 27.904 -48.142 1.00 94.29 177 SER B O 1
ATOM 767 N N . ASN B 1 18 ? -32.545 27.400 -49.279 1.00 95.26 178 ASN B N 1
ATOM 768 C CA . ASN B 1 18 ? -32.481 25.958 -49.053 1.00 98.52 178 ASN B CA 1
ATOM 769 C C . ASN B 1 18 ? -31.139 25.381 -49.491 1.00 97.72 178 ASN B C 1
ATOM 770 O O . ASN B 1 18 ? -30.559 24.556 -48.794 1.00 97.99 178 ASN B O 1
ATOM 775 N N . ALA B 1 19 ? -30.645 25.833 -50.639 1.00 97.57 179 ALA B N 1
ATOM 776 C CA . ALA B 1 19 ? -29.315 25.465 -51.102 1.00 95.32 179 ALA B CA 1
ATOM 777 C C . ALA B 1 19 ? -28.235 26.022 -50.177 1.00 92.98 179 ALA B C 1
ATOM 778 O O . ALA B 1 19 ? -27.327 25.289 -49.788 1.00 101.81 179 ALA B O 1
ATOM 780 N N . GLN B 1 20 ? -28.340 27.303 -49.813 1.00 90.74 180 GLN B N 1
ATOM 781 C CA . GLN B 1 20 ? -27.405 27.920 -48.857 1.00 93.92 180 GLN B CA 1
ATOM 782 C C . GLN B 1 20 ? -27.279 27.067 -47.600 1.00 92.42 180 GLN B C 1
ATOM 783 O O . GLN B 1 20 ? -26.173 26.765 -47.148 1.00 92.17 180 GLN B O 1
ATOM 789 N N . LEU B 1 21 ? -28.420 26.664 -47.051 1.00 87.90 181 LEU B N 1
ATOM 790 C CA . LEU B 1 21 ? -28.427 25.965 -45.787 1.00 83.79 181 LEU B CA 1
ATOM 791 C C . LEU B 1 21 ? -27.923 24.542 -45.929 1.00 81.46 181 LEU B C 1
ATOM 792 O O . LEU B 1 21 ? -26.972 24.167 -45.253 1.00 83.10 181 LEU B O 1
ATOM 797 N N . ASP B 1 22 ? -28.528 23.770 -46.831 1.00 81.42 182 ASP B N 1
ATOM 798 C CA . ASP B 1 22 ? -28.169 22.366 -47.019 1.00 84.90 182 ASP B CA 1
ATOM 799 C C . ASP B 1 22 ? -26.671 22.159 -47.209 1.00 92.10 182 ASP B C 1
ATOM 800 O O . ASP B 1 22 ? -26.105 21.189 -46.708 1.00 101.25 182 ASP B O 1
ATOM 805 N N . ASN B 1 23 ? -26.036 23.083 -47.918 1.00 93.64 183 ASN B N 1
ATOM 806 C CA . ASN B 1 23 ? -24.587 23.071 -48.084 1.00 96.63 183 ASN B CA 1
ATOM 807 C C . ASN B 1 23 ? -23.801 23.489 -46.839 1.00 96.85 183 ASN B C 1
ATOM 808 O O . ASN B 1 23 ? -22.746 22.920 -46.547 1.00 96.63 183 ASN B O 1
ATOM 813 N N . GLU B 1 24 ? -24.303 24.487 -46.115 1.00 94.74 184 GLU B N 1
ATOM 814 C CA . GLU B 1 24 ? -23.705 24.865 -44.842 1.00 91.95 184 GLU B CA 1
ATOM 815 C C . GLU B 1 24 ? -23.835 23.711 -43.852 1.00 85.26 184 GLU B C 1
ATOM 816 O O . GLU B 1 24 ? -22.920 23.450 -43.075 1.00 87.26 184 GLU B O 1
ATOM 822 N N . LYS B 1 25 ? -24.962 23.006 -43.907 1.00 78.91 185 LYS B N 1
ATOM 823 C CA . LYS B 1 25 ? -25.197 21.859 -43.039 1.00 75.89 185 LYS B CA 1
ATOM 824 C C . LYS B 1 25 ? -24.194 20.739 -43.288 1.00 77.55 185 LYS B C 1
ATOM 825 O O . LYS B 1 25 ? -23.544 20.272 -42.354 1.00 78.21 185 LYS B O 1
ATOM 831 N N . THR B 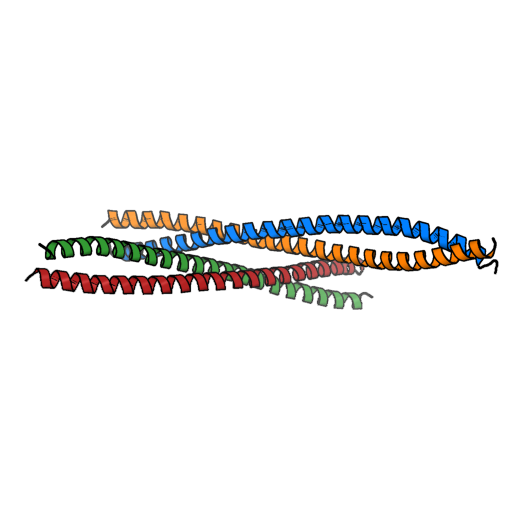1 26 ? -24.054 20.306 -44.535 1.00 75.38 186 THR B N 1
ATOM 832 C CA . THR B 1 26 ? -23.145 19.201 -44.793 1.00 77.10 186 THR B CA 1
ATOM 833 C C . THR B 1 26 ? -21.704 19.571 -44.445 1.00 74.37 186 THR B C 1
ATOM 834 O O . THR B 1 26 ? -20.912 18.698 -44.106 1.00 78.81 186 THR B O 1
ATOM 838 N N . ASN B 1 27 ? -21.367 20.855 -44.509 1.00 72.61 187 ASN B N 1
ATOM 839 C CA . ASN B 1 27 ? -20.039 21.287 -44.086 1.00 77.79 187 ASN B CA 1
ATOM 840 C C . ASN B 1 27 ? -19.829 21.085 -42.593 1.00 80.09 187 ASN B C 1
ATOM 841 O O . ASN B 1 27 ? -18.832 20.497 -42.179 1.00 89.50 187 ASN B O 1
ATOM 846 N N . PHE B 1 28 ? -20.786 21.537 -41.790 1.00 83.28 188 PHE B N 1
ATOM 847 C CA . PHE B 1 28 ? -20.756 21.272 -40.359 1.00 79.05 188 PHE B CA 1
ATOM 848 C C . PHE B 1 28 ? -20.791 19.770 -40.088 1.00 74.49 188 PHE B C 1
ATOM 849 O O . PHE B 1 28 ? -20.186 19.293 -39.126 1.00 75.89 188 PHE B O 1
ATOM 857 N N . MET B 1 29 ? -21.486 19.024 -40.941 1.00 73.03 189 MET B N 1
ATOM 858 C CA . MET B 1 29 ? -21.540 17.581 -40.803 1.00 78.81 189 MET B CA 1
ATOM 859 C C . MET B 1 29 ? -20.133 17.020 -40.950 1.00 83.15 189 MET B C 1
ATOM 860 O O . MET B 1 29 ? -19.626 16.348 -40.043 1.00 82.96 189 MET B O 1
ATOM 865 N N . TYR B 1 30 ? -19.499 17.339 -42.081 1.00 85.16 190 TYR B N 1
ATOM 866 C CA . TYR B 1 30 ? -18.128 16.915 -42.367 1.00 86.85 190 TYR B CA 1
ATOM 867 C C . TYR B 1 30 ? -17.156 17.411 -41.304 1.00 83.31 190 TYR B C 1
ATOM 868 O O . TYR B 1 30 ? -16.100 16.815 -41.075 1.00 89.94 190 TYR B O 1
ATOM 877 N N . GLN B 1 31 ? -17.527 18.499 -40.646 1.00 76.70 191 GLN B N 1
ATOM 878 C CA . GLN B 1 31 ? -16.724 19.023 -39.568 1.00 72.97 191 GLN B CA 1
ATOM 879 C C . GLN B 1 31 ? -16.830 18.149 -38.317 1.00 72.34 191 GLN B C 1
ATOM 880 O O . GLN B 1 31 ? -15.811 17.663 -37.830 1.00 71.48 191 GLN B O 1
ATOM 886 N N . VAL B 1 32 ? -18.043 17.911 -37.812 1.00 71.11 192 VAL B N 1
ATOM 887 C CA . VAL B 1 32 ? -18.170 17.109 -36.581 1.00 75.34 192 VAL B CA 1
ATOM 888 C C . VAL B 1 32 ? -17.588 15.711 -36.747 1.00 72.78 192 VAL B C 1
ATOM 889 O O . VAL B 1 32 ? -16.935 15.198 -35.841 1.00 69.02 192 VAL B O 1
ATOM 893 N N . ASP B 1 33 ? -17.806 15.104 -37.907 1.00 70.53 193 ASP B N 1
ATOM 894 C CA . ASP B 1 33 ? -17.288 13.775 -38.123 1.00 74.79 193 ASP B CA 1
ATOM 895 C C . ASP B 1 33 ? -15.768 13.806 -38.058 1.00 77.35 193 ASP B C 1
ATOM 896 O O . ASP B 1 33 ? -15.157 12.978 -37.376 1.00 75.28 193 ASP B O 1
ATOM 901 N N . THR B 1 34 ? -15.168 14.814 -38.689 1.00 75.37 194 THR B N 1
ATOM 902 C CA . THR B 1 34 ? -13.722 14.990 -38.631 1.00 73.81 194 THR B CA 1
ATOM 903 C C . THR B 1 34 ? -13.219 15.052 -37.177 1.00 68.48 194 THR B C 1
ATOM 904 O O . THR B 1 34 ? -12.218 14.423 -36.829 1.00 65.47 194 THR B O 1
ATOM 908 N N . LEU B 1 35 ? -13.937 15.784 -36.329 1.00 66.11 195 LEU B N 1
ATOM 909 C CA . LEU B 1 35 ? -13.561 15.920 -34.919 1.00 60.68 195 LEU B CA 1
ATOM 910 C C . LEU B 1 35 ? -13.814 14.620 -34.190 1.00 61.20 195 LEU B C 1
ATOM 911 O O . LEU B 1 35 ? -13.026 14.230 -33.332 1.00 61.68 195 LEU B O 1
ATOM 916 N N . LYS B 1 36 ? -14.903 13.945 -34.553 1.00 62.59 196 LYS B N 1
ATOM 917 C CA . LYS B 1 36 ? -15.242 12.659 -33.973 1.00 65.07 196 LYS B CA 1
ATOM 918 C C . LYS B 1 36 ? -14.118 11.663 -34.190 1.00 67.90 196 LYS B C 1
ATOM 919 O O . LYS B 1 36 ? -13.711 10.970 -33.251 1.00 61.19 196 LYS B O 1
ATOM 925 N N . ASP B 1 37 ? -13.608 11.619 -35.422 1.00 74.73 197 ASP B N 1
ATOM 926 C CA . ASP B 1 37 ? -12.491 10.751 -35.786 1.00 72.57 197 ASP B CA 1
ATOM 927 C C . ASP B 1 37 ? -11.258 11.027 -34.948 1.00 74.39 197 ASP B C 1
ATOM 928 O O . ASP B 1 37 ? -10.665 10.104 -34.375 1.00 80.37 197 ASP B O 1
ATOM 933 N N . MET B 1 38 ? -10.886 12.306 -34.882 1.00 72.22 198 MET B N 1
ATOM 934 C CA . MET B 1 38 ? -9.792 12.754 -34.031 1.00 71.45 198 MET B CA 1
ATOM 935 C C . MET B 1 38 ? -10.008 12.264 -32.610 1.00 67.10 198 MET B C 1
ATOM 936 O O . MET B 1 38 ? -9.091 11.724 -31.995 1.00 74.53 198 MET B O 1
ATOM 941 N N . LEU B 1 39 ? -11.232 12.402 -32.111 1.00 62.46 199 LEU B N 1
ATOM 942 C CA . LEU B 1 39 ? -11.514 11.997 -30.750 1.00 58.85 199 LEU B CA 1
ATOM 943 C C . LEU B 1 39 ? -11.139 10.548 -30.540 1.00 58.63 199 LEU B C 1
ATOM 944 O O . LEU B 1 39 ? -10.417 10.221 -29.587 1.00 57.44 199 LEU B O 1
ATOM 949 N N . LEU B 1 40 ? -11.604 9.685 -31.436 1.00 57.75 200 LEU B N 1
ATOM 950 C CA . LEU B 1 40 ? -11.318 8.258 -31.306 1.00 61.88 200 LEU B CA 1
ATOM 951 C C . LEU B 1 40 ? -9.833 7.938 -31.525 1.00 62.35 200 LEU B C 1
ATOM 952 O O . LEU B 1 40 ? -9.265 7.090 -30.815 1.00 59.19 200 LEU B O 1
ATOM 957 N N . GLU B 1 41 ? -9.214 8.635 -32.485 1.00 62.75 201 GLU B N 1
ATOM 958 C CA . GLU B 1 41 ? -7.777 8.503 -32.752 1.00 65.66 201 GLU B CA 1
ATOM 959 C C . GLU B 1 41 ? -6.980 8.761 -31.477 1.00 62.18 201 GLU B C 1
ATOM 960 O O . GLU B 1 41 ? -6.112 7.965 -31.103 1.00 63.40 201 GLU B O 1
ATOM 966 N N . LEU B 1 42 ? -7.307 9.851 -30.795 1.00 60.02 202 LEU B N 1
ATOM 967 C CA . LEU B 1 42 ? -6.680 10.151 -29.512 1.00 59.09 202 LEU B CA 1
ATOM 968 C C . LEU B 1 42 ? -6.954 9.091 -28.462 1.00 62.83 202 LEU B C 1
ATOM 969 O O . LEU B 1 42 ? -6.024 8.654 -27.784 1.00 67.18 202 LEU B O 1
ATOM 974 N N . GLU B 1 43 ? -8.205 8.641 -28.349 1.00 63.39 203 GLU B N 1
ATOM 975 C CA . GLU B 1 43 ? -8.502 7.538 -27.443 1.00 65.21 203 GLU B CA 1
ATOM 976 C C . GLU B 1 43 ? -7.525 6.382 -27.684 1.00 68.87 203 GLU B C 1
ATOM 977 O O . GLU B 1 43 ? -6.954 5.840 -26.732 1.00 72.22 203 GLU B O 1
ATOM 983 N N . GLU B 1 44 ? -7.326 6.015 -28.948 1.00 68.87 204 GLU B N 1
ATOM 984 C CA . GLU B 1 44 ? -6.383 4.955 -29.270 1.00 73.85 204 GLU B CA 1
ATOM 985 C C . GLU B 1 44 ? -5.009 5.274 -28.688 1.00 71.10 204 GLU B C 1
ATOM 986 O O . GLU B 1 44 ? -4.446 4.476 -27.930 1.00 68.73 204 GLU B O 1
ATOM 992 N N . GLN B 1 45 ? -4.498 6.461 -29.003 1.00 64.48 205 GLN B N 1
ATOM 993 C CA . GLN B 1 45 ? -3.199 6.889 -28.495 1.00 63.32 205 GLN B CA 1
ATOM 994 C C . GLN B 1 45 ? -3.122 6.861 -26.966 1.00 60.58 205 GLN B C 1
ATOM 995 O O . GLN B 1 45 ? -2.173 6.325 -26.389 1.00 60.23 205 GLN B O 1
ATOM 1001 N N . LEU B 1 46 ? -4.132 7.417 -26.310 1.00 58.58 206 LEU B N 1
ATOM 1002 C CA . LEU B 1 46 ? -4.147 7.421 -24.862 1.00 56.96 206 LEU B CA 1
ATOM 1003 C C . LEU B 1 46 ? -4.062 6.004 -24.322 1.00 59.16 206 LEU B C 1
ATOM 1004 O O . LEU B 1 46 ? -3.367 5.765 -23.334 1.00 62.41 206 LEU B O 1
ATOM 1009 N N . ALA B 1 47 ? -4.747 5.064 -24.974 1.00 60.34 207 ALA B N 1
ATOM 1010 C CA . ALA B 1 47 ? -4.773 3.681 -24.492 1.00 63.31 207 ALA B CA 1
ATOM 1011 C C . ALA B 1 47 ? -3.417 3.025 -24.688 1.00 66.19 207 ALA B C 1
ATOM 1012 O O . ALA B 1 47 ? -2.971 2.235 -23.850 1.00 64.94 207 ALA B O 1
ATOM 1014 N N . GLU B 1 48 ? -2.774 3.370 -25.802 1.00 68.14 208 GLU B N 1
ATOM 1015 C CA . GLU B 1 48 ? -1.405 2.966 -26.093 1.00 70.20 208 GLU B CA 1
ATOM 1016 C C . GLU B 1 48 ? -0.475 3.451 -24.972 1.00 68.91 208 GLU B C 1
ATOM 1017 O O . GLU B 1 48 ? 0.304 2.673 -24.403 1.00 70.83 208 GLU B O 1
ATOM 1023 N N . SER B 1 49 ? -0.587 4.737 -24.652 1.00 63.92 209 SER B N 1
ATOM 1024 C CA . SER B 1 49 ? 0.260 5.364 -23.666 1.00 61.92 209 SER B CA 1
ATOM 1025 C C . SER B 1 49 ? 0.057 4.758 -22.283 1.00 67.57 209 SER B C 1
ATOM 1026 O O . SER B 1 49 ? 1.030 4.534 -21.557 1.00 66.66 209 SER B O 1
ATOM 1029 N N . ARG B 1 50 ? -1.196 4.480 -21.917 1.00 71.68 210 ARG B N 1
ATOM 1030 C CA . ARG B 1 50 ? -1.477 3.880 -20.611 1.00 73.68 210 ARG B CA 1
ATOM 1031 C C . ARG B 1 50 ? -0.871 2.484 -20.464 1.00 73.53 210 ARG B C 1
ATOM 1032 O O . ARG B 1 50 ? -0.474 2.083 -19.362 1.00 70.15 210 ARG B O 1
ATOM 1040 N N . ARG B 1 51 ? -0.776 1.761 -21.578 1.00 74.72 211 ARG B N 1
ATOM 1041 C CA . ARG B 1 51 ? -0.169 0.442 -21.571 1.00 72.65 211 ARG B CA 1
ATOM 1042 C C . ARG B 1 51 ? 1.316 0.560 -21.261 1.00 73.31 211 ARG B C 1
ATOM 1043 O O . ARG B 1 51 ? 1.818 -0.110 -20.355 1.00 72.72 211 ARG B O 1
ATOM 1051 N N . GLN B 1 52 ? 1.998 1.427 -22.011 1.00 71.54 212 GLN B N 1
ATOM 1052 C CA . GLN B 1 52 ? 3.414 1.732 -21.795 1.00 70.55 212 GLN B CA 1
ATOM 1053 C C . GLN B 1 52 ? 3.699 2.043 -20.339 1.00 71.20 212 GLN B C 1
ATOM 1054 O O . GLN B 1 52 ? 4.455 1.324 -19.677 1.00 76.65 212 GLN B O 1
ATOM 1060 N N . TYR B 1 53 ? 3.073 3.096 -19.828 1.00 68.86 213 TYR B N 1
ATOM 1061 C CA . TYR B 1 53 ? 3.261 3.443 -18.434 1.00 70.66 213 TYR B CA 1
ATOM 1062 C C . TYR B 1 53 ? 3.074 2.231 -17.520 1.00 77.14 213 TYR B C 1
ATOM 1063 O O . TYR B 1 53 ? 3.900 1.985 -16.641 1.00 77.27 213 TYR B O 1
ATOM 1072 N N . GLU B 1 54 ? 1.992 1.482 -17.728 1.00 80.19 214 GLU B N 1
ATOM 1073 C CA . GLU B 1 54 ? 1.663 0.359 -16.858 1.00 81.53 214 GLU B CA 1
ATOM 1074 C C . GLU B 1 54 ? 2.751 -0.709 -16.905 1.00 80.36 214 GLU B C 1
ATOM 1075 O O . GLU B 1 54 ? 3.206 -1.203 -15.872 1.00 78.68 214 GLU B O 1
ATOM 1081 N N . GLU B 1 55 ? 3.192 -1.026 -18.114 1.00 77.88 215 GLU B N 1
ATOM 1082 C CA . GLU B 1 55 ? 4.199 -2.049 -18.311 1.00 75.60 215 GLU B CA 1
ATOM 1083 C C . GLU B 1 55 ? 5.592 -1.643 -17.816 1.00 79.25 215 GLU B C 1
ATOM 1084 O O . GLU B 1 55 ? 6.310 -2.484 -17.269 1.00 82.55 215 GLU B O 1
ATOM 1090 N N . LYS B 1 56 ? 5.964 -0.372 -17.990 1.00 72.16 216 LYS B N 1
ATOM 1091 C CA . LYS B 1 56 ? 7.162 0.162 -17.345 1.00 77.18 216 LYS B CA 1
ATOM 1092 C C . LYS B 1 56 ? 7.035 0.067 -15.848 1.00 78.60 216 LYS B C 1
ATOM 1093 O O . LYS B 1 56 ? 7.856 -0.557 -15.195 1.00 85.20 216 LYS B O 1
ATOM 1099 N N . ASN B 1 57 ? 6.004 0.693 -15.297 1.00 78.42 217 ASN B N 1
ATOM 1100 C CA . ASN B 1 57 ? 5.844 0.718 -13.864 1.00 80.27 217 ASN B CA 1
ATOM 1101 C C . ASN B 1 57 ? 5.999 -0.687 -13.296 1.00 83.94 217 ASN B C 1
ATOM 1102 O O . ASN B 1 57 ? 6.566 -0.867 -12.225 1.00 91.37 217 ASN B O 1
ATOM 1107 N N . LYS B 1 58 ? 5.532 -1.682 -14.044 1.00 81.94 218 LYS B N 1
ATOM 1108 C CA . LYS B 1 58 ? 5.633 -3.071 -13.618 1.00 86.74 218 LYS B CA 1
ATOM 1109 C C . LYS B 1 58 ? 7.101 -3.531 -13.588 1.00 86.30 218 LYS B C 1
ATOM 1110 O O . LYS B 1 58 ? 7.545 -4.149 -12.616 1.00 86.55 218 LYS B O 1
ATOM 1116 N N . GLU B 1 59 ? 7.846 -3.217 -14.646 1.00 85.22 219 GLU B N 1
ATOM 1117 C CA . GLU B 1 59 ? 9.285 -3.493 -14.689 1.00 82.91 219 GLU B CA 1
ATOM 1118 C C . GLU B 1 59 ? 9.989 -2.797 -13.533 1.00 79.53 219 GLU B C 1
ATOM 1119 O O . GLU B 1 59 ? 10.786 -3.417 -12.823 1.00 84.78 219 GLU B O 1
ATOM 1125 N N . PHE B 1 60 ? 9.672 -1.517 -13.339 1.00 75.01 220 PHE B N 1
ATOM 1126 C CA . PHE B 1 60 ? 10.315 -0.709 -12.316 1.00 79.06 220 PHE B CA 1
ATOM 1127 C C . PHE B 1 60 ? 10.071 -1.263 -10.925 1.00 82.21 220 PHE B C 1
ATOM 1128 O O . PHE B 1 60 ? 10.930 -1.155 -10.054 1.00 81.40 220 PHE B O 1
ATOM 1136 N N . GLU B 1 61 ? 8.896 -1.848 -10.726 1.00 88.83 221 GLU B N 1
ATOM 1137 C CA . GLU B 1 61 ? 8.566 -2.487 -9.466 1.00 87.71 221 GLU B CA 1
ATOM 1138 C C . GLU B 1 61 ? 9.376 -3.765 -9.261 1.00 86.42 221 GLU B C 1
ATOM 1139 O O . GLU B 1 61 ? 10.080 -3.898 -8.263 1.00 94.44 221 GLU B O 1
ATOM 1145 N N . ARG B 1 62 ? 9.309 -4.683 -10.220 1.00 91.27 222 ARG B N 1
ATOM 1146 C CA . ARG B 1 62 ? 10.129 -5.894 -10.178 1.00 95.12 222 ARG B CA 1
ATOM 1147 C C . ARG B 1 62 ? 11.584 -5.563 -9.839 1.00 96.37 222 ARG B C 1
ATOM 1148 O O . ARG B 1 62 ? 12.224 -6.269 -9.061 1.00 101.03 222 ARG B O 1
ATOM 1156 N N . GLU B 1 63 ? 12.088 -4.468 -10.401 1.00 95.21 223 GLU B N 1
ATOM 1157 C CA . GLU B 1 63 ? 13.464 -4.052 -10.160 1.00 92.77 223 GLU B CA 1
ATOM 1158 C C . GLU B 1 63 ? 13.640 -3.514 -8.751 1.00 86.53 223 GLU B C 1
ATOM 1159 O O . GLU B 1 63 ? 14.499 -3.986 -8.025 1.00 86.31 223 GLU B O 1
ATOM 1165 N N . LYS B 1 64 ? 12.818 -2.541 -8.367 1.00 87.18 224 LYS B N 1
ATOM 1166 C CA . LYS B 1 64 ? 12.872 -1.956 -7.026 1.00 88.81 224 LYS B CA 1
ATOM 1167 C C . LYS B 1 64 ? 12.721 -3.010 -5.938 1.00 92.01 224 LYS B C 1
ATOM 1168 O O . LYS B 1 64 ? 13.307 -2.873 -4.870 1.00 100.92 224 LYS B O 1
ATOM 1174 N N . HIS B 1 65 ? 11.960 -4.068 -6.219 1.00 93.09 225 HIS B N 1
ATOM 1175 C CA . HIS B 1 65 ? 11.798 -5.173 -5.273 1.00 97.61 225 HIS B CA 1
ATOM 1176 C C . HIS B 1 65 ? 13.055 -5.981 -5.163 1.00 93.49 225 HIS B C 1
ATOM 1177 O O . HIS B 1 65 ? 13.609 -6.105 -4.072 1.00 88.23 225 HIS B O 1
ATOM 1184 N N . ALA B 1 66 ? 13.519 -6.527 -6.290 1.00 94.38 226 ALA B N 1
ATOM 1185 C CA . ALA B 1 66 ? 14.761 -7.313 -6.338 1.00 92.17 226 ALA B CA 1
ATOM 1186 C C . ALA B 1 66 ? 15.910 -6.559 -5.682 1.00 89.09 226 ALA B C 1
ATOM 1187 O O . ALA B 1 66 ? 16.610 -7.099 -4.827 1.00 93.28 226 ALA B O 1
ATOM 1189 N N . HIS B 1 67 ? 16.062 -5.300 -6.081 1.00 84.47 227 HIS B N 1
ATOM 1190 C CA . HIS B 1 67 ? 17.058 -4.389 -5.544 1.00 87.67 227 HIS B CA 1
ATOM 1191 C C . HIS B 1 67 ? 16.956 -4.229 -4.060 1.00 97.16 227 HIS B C 1
ATOM 1192 O O . HIS B 1 67 ? 17.972 -4.103 -3.381 1.00 98.95 227 HIS B O 1
ATOM 1199 N N . SER B 1 68 ? 15.730 -4.229 -3.545 1.00 105.38 228 SER B N 1
ATOM 1200 C CA . SER B 1 68 ? 15.491 -4.070 -2.114 1.00 106.73 228 SER B CA 1
ATOM 1201 C C . SER B 1 68 ? 15.892 -5.314 -1.327 1.00 110.02 228 SER B C 1
ATOM 1202 O O . SER B 1 68 ? 16.352 -5.212 -0.189 1.00 108.47 228 SER B O 1
ATOM 1205 N N . ILE B 1 69 ? 15.722 -6.483 -1.942 1.00 103.76 229 ILE B N 1
ATOM 1206 C CA . ILE B 1 69 ? 16.139 -7.748 -1.340 1.00 105.86 229 ILE B CA 1
ATOM 1207 C C . ILE B 1 69 ? 17.652 -7.762 -1.106 1.00 107.24 229 ILE B C 1
ATOM 1208 O O . ILE B 1 69 ? 18.105 -8.150 -0.036 1.00 111.78 229 ILE B O 1
ATOM 1213 N N . LEU B 1 70 ? 18.420 -7.312 -2.097 1.00 107.25 230 LEU B N 1
ATOM 1214 C CA . LEU B 1 70 ? 19.876 -7.234 -1.973 1.00 106.05 230 LEU B CA 1
ATOM 1215 C C . LEU B 1 70 ? 20.335 -6.285 -0.877 1.00 103.79 230 LEU B C 1
ATOM 1216 O O . LEU B 1 70 ? 21.168 -6.661 -0.060 1.00 107.97 230 LEU B O 1
ATOM 1221 N N . GLN B 1 71 ? 19.804 -5.065 -0.859 1.00 96.84 231 GLN B N 1
ATOM 1222 C CA . GLN B 1 71 ? 20.150 -4.100 0.184 1.00 103.17 231 GLN B CA 1
ATOM 1223 C C . GLN B 1 71 ? 20.095 -4.734 1.570 1.00 114.41 231 GLN B C 1
ATOM 1224 O O . GLN B 1 71 ? 20.910 -4.420 2.434 1.00 115.84 231 GLN B O 1
ATOM 1230 N N . PHE B 1 72 ? 19.134 -5.635 1.758 1.00 117.11 232 PHE B N 1
ATOM 1231 C CA . PHE B 1 72 ? 18.976 -6.389 2.992 1.00 118.10 232 PHE B CA 1
ATOM 1232 C C . PHE B 1 72 ? 20.149 -7.354 3.197 1.00 116.90 232 PHE B C 1
ATOM 1233 O O . PHE B 1 72 ? 20.894 -7.230 4.170 1.00 117.29 232 PHE B O 1
ATOM 1241 N N . GLN B 1 73 ? 20.321 -8.294 2.268 1.00 111.89 233 GLN B N 1
ATOM 1242 C CA . GLN B 1 73 ? 21.375 -9.309 2.351 1.00 115.93 233 GLN B CA 1
ATOM 1243 C C . GLN B 1 73 ? 22.787 -8.718 2.432 1.00 122.80 233 GLN B C 1
ATOM 1244 O O . GLN B 1 73 ? 23.646 -9.240 3.144 1.00 126.02 233 GLN B O 1
ATOM 1250 N N . PHE B 1 74 ? 23.016 -7.638 1.692 1.00 120.76 234 PHE B N 1
ATOM 1251 C CA . PHE B 1 74 ? 24.301 -6.948 1.680 1.00 120.19 234 PHE B CA 1
ATOM 1252 C C . PHE B 1 74 ? 24.603 -6.329 3.033 1.00 126.42 234 PHE B C 1
ATOM 1253 O O . PHE B 1 74 ? 25.705 -6.487 3.549 1.00 139.28 234 PHE B O 1
ATOM 1261 N N . ALA B 1 75 ? 23.621 -5.633 3.604 1.00 126.68 235 ALA B N 1
ATOM 1262 C CA . ALA B 1 75 ? 23.774 -4.994 4.912 1.00 124.06 235 ALA B CA 1
ATOM 1263 C C . ALA B 1 75 ? 23.935 -6.035 6.016 1.00 125.64 235 ALA B C 1
ATOM 1264 O O . ALA B 1 75 ? 24.471 -5.746 7.088 1.00 128.26 235 ALA B O 1
ATOM 1266 N N . GLU B 1 76 ? 23.472 -7.247 5.727 1.00 126.51 236 GLU B N 1
ATOM 1267 C CA . GLU B 1 76 ? 23.577 -8.381 6.632 1.00 133.67 236 GLU B CA 1
ATOM 1268 C C . GLU B 1 76 ? 24.973 -9.001 6.556 1.00 134.67 236 GLU B C 1
ATOM 1269 O O . GLU B 1 76 ? 25.596 -9.264 7.584 1.00 143.69 236 GLU B O 1
ATOM 1275 N N . VAL B 1 77 ? 25.456 -9.214 5.333 1.00 127.60 237 VAL B N 1
ATOM 1276 C CA . VAL B 1 77 ? 26.789 -9.774 5.090 1.00 125.27 237 VAL B CA 1
ATOM 1277 C C . VAL B 1 77 ? 27.912 -8.778 5.394 1.00 124.71 237 VAL B C 1
ATOM 1278 O O . VAL B 1 77 ? 28.967 -9.168 5.881 1.00 125.60 237 VAL B O 1
ATOM 1282 N N . LYS B 1 78 ? 27.675 -7.497 5.122 1.00 129.60 238 LYS B N 1
ATOM 1283 C CA . LYS B 1 78 ? 28.605 -6.432 5.503 1.00 137.96 238 LYS B CA 1
ATOM 1284 C C . LYS B 1 78 ? 28.896 -6.460 7.006 1.00 144.28 238 LYS B C 1
ATOM 1285 O O . LYS B 1 78 ? 30.029 -6.223 7.428 1.00 151.22 238 LYS B O 1
ATOM 1291 N N . GLU B 1 79 ? 27.869 -6.754 7.801 1.00 141.21 239 GLU B N 1
ATOM 1292 C CA . GLU B 1 79 ? 27.992 -6.804 9.254 1.00 147.30 239 GLU B CA 1
ATOM 1293 C C . GLU B 1 79 ? 28.852 -7.975 9.702 1.00 151.46 239 GLU B C 1
ATOM 1294 O O . GLU B 1 79 ? 29.779 -7.798 10.495 1.00 164.10 239 GLU B O 1
ATOM 1300 N N . ALA B 1 80 ? 28.536 -9.165 9.191 1.00 143.90 240 ALA B N 1
ATOM 1301 C CA . ALA B 1 80 ? 29.298 -10.376 9.489 1.00 139.92 240 ALA B CA 1
ATOM 1302 C C . ALA B 1 80 ? 30.768 -10.194 9.134 1.00 142.14 240 ALA B C 1
ATOM 1303 O O . ALA B 1 80 ? 31.641 -10.483 9.942 1.00 145.44 240 ALA B O 1
ATOM 1305 N N . LEU B 1 81 ? 31.025 -9.683 7.931 1.00 136.33 241 LEU B N 1
ATOM 1306 C CA . LEU B 1 81 ? 32.375 -9.370 7.470 1.00 135.33 241 LEU B CA 1
ATOM 1307 C C . LEU B 1 81 ? 33.107 -8.493 8.479 1.00 141.95 241 LEU B C 1
ATOM 1308 O O . LEU B 1 81 ? 34.254 -8.771 8.833 1.00 141.34 241 LEU B O 1
ATOM 1313 N N . LYS B 1 82 ? 32.426 -7.452 8.954 1.00 146.22 242 LYS B N 1
ATOM 1314 C CA . LYS B 1 82 ? 32.997 -6.530 9.927 1.00 147.93 242 LYS B CA 1
ATOM 1315 C C . LYS B 1 82 ? 33.305 -7.221 11.251 1.00 146.46 242 LYS B C 1
ATOM 1316 O O . LYS B 1 82 ? 34.186 -6.779 11.998 1.00 148.41 242 LYS B O 1
ATOM 1322 N N . GLN B 1 83 ? 32.583 -8.308 11.530 1.00 147.38 243 GLN B N 1
ATOM 1323 C CA . GLN B 1 83 ? 32.753 -9.035 12.786 1.00 157.50 243 GLN B CA 1
ATOM 1324 C C . GLN B 1 83 ? 33.854 -10.090 12.729 1.00 161.81 243 GLN B C 1
ATOM 1325 O O . GLN B 1 83 ? 34.347 -10.529 13.771 1.00 165.86 243 GLN B O 1
ATOM 1331 N N . ARG B 1 84 ? 34.227 -10.509 11.522 1.00 159.94 244 ARG B N 1
ATOM 1332 C CA . ARG B 1 84 ? 35.334 -11.450 11.369 1.00 162.37 244 ARG B CA 1
ATOM 1333 C C . ARG B 1 84 ? 36.651 -10.687 11.419 1.00 164.15 244 ARG B C 1
ATOM 1334 O O . ARG B 1 84 ? 37.652 -11.207 11.904 1.00 165.51 244 ARG B O 1
ATOM 1342 N N . GLU B 1 85 ? 36.635 -9.449 10.926 1.00 167.68 245 GLU B N 1
ATOM 1343 C CA . GLU B 1 85 ? 37.779 -8.545 11.034 1.00 177.98 245 GLU B CA 1
ATOM 1344 C C . GLU B 1 85 ? 37.946 -8.044 12.466 1.00 180.38 245 GLU B C 1
ATOM 1345 O O . GLU B 1 85 ? 39.075 -7.758 12.905 1.00 189.37 245 GLU B O 1
ATOM 1351 N N . GLU B 1 86 ? 36.830 -7.935 13.185 1.00 180.73 246 GLU B N 1
ATOM 1352 C CA . GLU B 1 86 ? 36.820 -7.533 14.593 1.00 190.20 246 GLU B CA 1
ATOM 1353 C C . GLU B 1 86 ? 37.396 -8.642 15.478 1.00 204.46 246 GLU B C 1
ATOM 1354 O O . GLU B 1 86 ? 38.271 -8.387 16.309 1.00 217.54 246 GLU B O 1
ATOM 1360 N N . MET B 1 87 ? 36.907 -9.866 15.275 1.00 202.06 247 MET B N 1
ATOM 1361 C CA . MET B 1 87 ? 37.256 -11.027 16.103 1.00 198.82 247 MET B CA 1
ATOM 1362 C C . MET B 1 87 ? 38.759 -11.326 16.150 1.00 195.11 247 MET B C 1
ATOM 1363 O O . MET B 1 87 ? 39.270 -11.798 17.168 1.00 178.53 247 MET B O 1
ATOM 1368 N N . LEU B 1 88 ? 39.460 -11.034 15.056 1.00 199.98 248 LEU B N 1
ATOM 1369 C CA . LEU B 1 88 ? 40.883 -11.355 14.943 1.00 210.22 248 LEU B CA 1
ATOM 1370 C C . LEU B 1 88 ? 41.798 -10.270 15.530 1.00 221.26 248 LEU B C 1
ATOM 1371 O O . LEU B 1 88 ? 42.883 -10.576 16.040 1.00 223.10 248 LEU B O 1
ATOM 1376 N N . GLU B 1 89 ? 41.354 -9.014 15.462 1.00 221.91 249 GLU B N 1
ATOM 1377 C CA . GLU B 1 89 ? 42.082 -7.899 16.074 1.00 225.00 249 GLU B CA 1
ATOM 1378 C C . GLU B 1 89 ? 41.650 -7.716 17.532 1.00 225.79 249 GLU B C 1
ATOM 1379 O O . GLU B 1 89 ? 42.478 -7.821 18.455 1.00 227.48 249 GLU B O 1
ATOM 1385 N N . LYS C 1 10 ? 4.303 -29.831 -29.585 1.00 174.78 170 LYS C N 1
ATOM 1386 C CA . LYS C 1 10 ? 3.126 -29.129 -28.989 1.00 176.26 170 LYS C CA 1
ATOM 1387 C C . LYS C 1 10 ? 2.426 -28.233 -30.020 1.00 175.16 170 LYS C C 1
ATOM 1388 O O . LYS C 1 10 ? 2.268 -27.027 -29.806 1.00 174.82 170 LYS C O 1
ATOM 1390 N N . TYR C 1 11 ? 2.007 -28.835 -31.134 1.00 160.31 171 TYR C N 1
ATOM 1391 C CA . TYR C 1 11 ? 1.302 -28.115 -32.197 1.00 148.14 171 TYR C CA 1
ATOM 1392 C C . TYR C 1 11 ? -0.204 -28.043 -31.943 1.00 154.25 171 TYR C C 1
ATOM 1393 O O . TYR C 1 11 ? -0.827 -27.007 -32.178 1.00 148.49 171 TYR C O 1
ATOM 1402 N N . LYS C 1 12 ? -0.785 -29.153 -31.488 1.00 166.21 172 LYS C N 1
ATOM 1403 C CA . LYS C 1 12 ? -2.217 -29.216 -31.183 1.00 165.08 172 LYS C CA 1
ATOM 1404 C C . LYS C 1 12 ? -2.572 -28.418 -29.927 1.00 168.26 172 LYS C C 1
ATOM 1405 O O . LYS C 1 12 ? -3.663 -27.852 -29.840 1.00 176.72 172 LYS C O 1
ATOM 1407 N N . LYS C 1 13 ? -1.646 -28.379 -28.966 1.00 163.87 173 LYS C N 1
ATOM 1408 C CA . LYS C 1 13 ? -1.807 -27.587 -27.742 1.00 160.24 173 LYS C CA 1
ATOM 1409 C C . LYS C 1 13 ? -1.752 -26.084 -28.022 1.00 158.72 173 LYS C C 1
ATOM 1410 O O . LYS C 1 13 ? -2.371 -25.291 -27.309 1.00 155.18 173 LYS C O 1
ATOM 1416 N N . ALA C 1 14 ? -1.008 -25.707 -29.062 1.00 159.86 174 ALA C N 1
ATOM 1417 C CA . ALA C 1 14 ? -0.888 -24.310 -29.482 1.00 161.05 174 ALA C CA 1
ATOM 1418 C C . ALA C 1 14 ? -1.999 -23.878 -30.449 1.00 167.52 174 ALA C C 1
ATOM 1419 O O . ALA C 1 14 ? -2.273 -22.678 -30.597 1.00 166.17 174 ALA C O 1
ATOM 1421 N N . MET C 1 15 ? -2.638 -24.852 -31.097 1.00 165.72 175 MET C N 1
ATOM 1422 C CA . MET C 1 15 ? -3.688 -24.562 -32.074 1.00 160.56 175 MET C CA 1
ATOM 1423 C C . MET C 1 15 ? -5.036 -24.211 -31.432 1.00 155.67 175 MET C C 1
ATOM 1424 O O . MET C 1 15 ? -5.710 -23.282 -31.880 1.00 140.85 175 MET C O 1
ATOM 1429 N N . VAL C 1 16 ? -5.425 -24.949 -30.391 1.00 161.42 176 VAL C N 1
ATOM 1430 C CA . VAL C 1 16 ? -6.623 -24.608 -29.608 1.00 162.35 176 VAL C CA 1
ATOM 1431 C C . VAL C 1 16 ? -6.403 -23.325 -28.803 1.00 155.19 176 VAL C C 1
ATOM 1432 O O . VAL C 1 16 ? -7.355 -22.605 -28.484 1.00 150.92 176 VAL C O 1
ATOM 1436 N N . SER C 1 17 ? -5.135 -23.055 -28.492 1.00 154.20 177 SER C N 1
ATOM 1437 C CA . SER C 1 17 ? -4.706 -21.823 -27.832 1.00 149.52 177 SER C CA 1
ATOM 1438 C C . SER C 1 17 ? -4.839 -20.613 -28.765 1.00 134.59 177 SER C C 1
ATOM 1439 O O . SER C 1 17 ? -5.076 -19.492 -28.310 1.00 128.64 177 SER C O 1
ATOM 1442 N N . ASN C 1 18 ? -4.683 -20.854 -30.065 1.00 126.35 178 ASN C N 1
ATOM 1443 C CA . ASN C 1 18 ? -4.811 -19.817 -31.086 1.00 126.03 178 ASN C CA 1
ATOM 1444 C C . ASN C 1 18 ? -6.263 -19.391 -31.313 1.00 128.70 178 ASN C C 1
ATOM 1445 O O . ASN C 1 18 ? -6.574 -18.197 -31.306 1.00 129.29 178 ASN C O 1
ATOM 1450 N N . ALA C 1 19 ? -7.139 -20.374 -31.517 1.00 137.13 179 ALA C N 1
ATOM 1451 C CA . ALA C 1 19 ? -8.575 -20.136 -31.655 1.00 135.17 179 ALA C CA 1
ATOM 1452 C C . ALA C 1 19 ? -9.121 -19.347 -30.464 1.00 130.68 179 ALA C C 1
ATOM 1453 O O . ALA C 1 19 ? -9.827 -18.352 -30.643 1.00 123.37 179 ALA C O 1
ATOM 1455 N N . GLN C 1 20 ? -8.765 -19.786 -29.258 1.00 127.37 180 GLN C N 1
ATOM 1456 C CA . GLN C 1 20 ? -9.158 -19.113 -28.022 1.00 121.58 180 GLN C CA 1
ATOM 1457 C C . GLN C 1 20 ? -8.664 -17.660 -27.955 1.00 118.47 180 GLN C C 1
ATOM 1458 O O . GLN C 1 20 ? -9.412 -16.770 -27.539 1.00 117.52 180 GLN C O 1
ATOM 1464 N N . LEU C 1 21 ? -7.415 -17.423 -28.359 1.00 107.51 181 LEU C N 1
ATOM 1465 C CA . LEU C 1 21 ? -6.876 -16.064 -28.393 1.00 99.71 181 LEU C CA 1
ATOM 1466 C C . LEU C 1 21 ? -7.559 -15.235 -29.470 1.00 103.92 181 LEU C C 1
ATOM 1467 O O . LEU C 1 21 ? -7.837 -14.050 -29.266 1.00 103.96 181 LEU C O 1
ATOM 1472 N N . ASP C 1 22 ? -7.841 -15.868 -30.606 1.00 102.71 182 ASP C N 1
ATOM 1473 C CA . ASP C 1 22 ? -8.609 -15.229 -31.665 1.00 100.58 182 ASP C CA 1
ATOM 1474 C C . ASP C 1 22 ? -10.015 -14.873 -31.179 1.00 100.30 182 ASP C C 1
ATOM 1475 O O . ASP C 1 22 ? -10.509 -13.770 -31.433 1.00 95.00 182 ASP C O 1
ATOM 1480 N N . ASN C 1 23 ? -10.641 -15.810 -30.469 1.00 104.96 183 ASN C N 1
ATOM 1481 C CA . ASN C 1 23 ? -11.945 -15.591 -29.836 1.00 104.62 183 ASN C CA 1
ATOM 1482 C C . ASN C 1 23 ? -11.906 -14.408 -28.864 1.00 97.49 183 ASN C C 1
ATOM 1483 O O . ASN C 1 23 ? -12.688 -13.455 -28.988 1.00 88.64 183 ASN C O 1
ATOM 1488 N N . GLU C 1 24 ? -10.972 -14.471 -27.918 1.00 97.08 184 GLU C N 1
ATOM 1489 C CA . GLU C 1 24 ? -10.796 -13.416 -26.934 1.00 92.52 184 GLU C CA 1
ATOM 1490 C C . GLU C 1 24 ? -10.562 -12.065 -27.609 1.00 83.12 184 GLU C C 1
ATOM 1491 O O . GLU C 1 24 ? -11.166 -11.066 -27.221 1.00 80.43 184 GLU C O 1
ATOM 1497 N N . LYS C 1 25 ? -9.722 -12.046 -28.641 1.00 80.06 185 LYS C N 1
ATOM 1498 C CA . LYS C 1 25 ? -9.443 -10.815 -29.375 1.00 77.98 185 LYS C CA 1
ATOM 1499 C C . LYS C 1 25 ? -10.724 -10.231 -29.954 1.00 76.81 185 LYS C C 1
ATOM 1500 O O . LYS C 1 25 ? -11.084 -9.083 -29.675 1.00 75.63 185 LYS C O 1
ATOM 1506 N N . THR C 1 26 ? -11.411 -11.028 -30.762 1.00 79.60 186 THR C N 1
ATOM 1507 C CA . THR C 1 26 ? -12.551 -10.529 -31.515 1.00 79.94 186 THR C CA 1
ATOM 1508 C C . THR C 1 26 ? -13.664 -10.056 -30.592 1.00 76.67 186 THR C C 1
ATOM 1509 O O . THR C 1 26 ? -14.295 -9.038 -30.870 1.00 81.74 186 THR C O 1
ATOM 1513 N N . ASN C 1 27 ? -13.880 -10.773 -29.486 1.00 69.29 187 ASN C N 1
ATOM 1514 C CA . ASN C 1 27 ? -14.813 -10.332 -28.444 1.00 68.26 187 ASN C CA 1
ATOM 1515 C C . ASN C 1 27 ? -14.513 -8.899 -28.048 1.00 65.55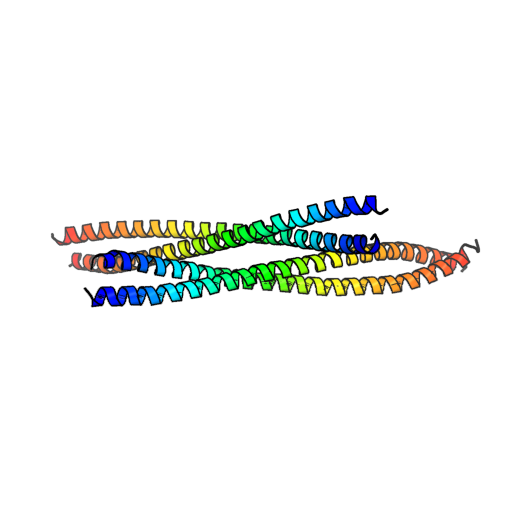 187 ASN C C 1
ATOM 1516 O O . ASN C 1 27 ? -15.380 -8.021 -28.096 1.00 64.06 187 ASN C O 1
ATOM 1521 N N . PHE C 1 28 ? -13.259 -8.674 -27.669 1.00 65.42 188 PHE C N 1
ATOM 1522 C CA . PHE C 1 28 ? -12.801 -7.356 -27.265 1.00 62.32 188 PHE C CA 1
ATOM 1523 C C . PHE C 1 28 ? -12.992 -6.318 -28.355 1.00 59.85 188 PHE C C 1
ATOM 1524 O O . PHE C 1 28 ? -13.349 -5.179 -28.060 1.00 60.84 188 PHE C O 1
ATOM 1532 N N . MET C 1 29 ? -12.777 -6.704 -29.609 1.00 59.33 189 MET C N 1
ATOM 1533 C CA . MET C 1 29 ? -12.999 -5.773 -30.705 1.00 63.81 189 MET C CA 1
ATOM 1534 C C . MET C 1 29 ? -14.453 -5.279 -30.700 1.00 66.25 189 MET C C 1
ATOM 1535 O O . MET C 1 29 ? -14.717 -4.064 -30.678 1.00 67.74 189 MET C O 1
ATOM 1540 N N . TYR C 1 30 ? -15.386 -6.225 -30.666 1.00 62.20 190 TYR C N 1
ATOM 1541 C CA . TYR C 1 30 ? -16.799 -5.899 -30.553 1.00 60.33 190 TYR C CA 1
ATOM 1542 C C . TYR C 1 30 ? -17.082 -4.923 -29.419 1.00 59.96 190 TYR C C 1
ATOM 1543 O O . TYR C 1 30 ? -17.830 -3.951 -29.600 1.00 63.07 190 TYR C O 1
ATOM 1552 N N . GLN C 1 31 ? -16.488 -5.189 -28.253 1.00 57.72 191 GLN C N 1
ATOM 1553 C CA . GLN C 1 31 ? -16.748 -4.388 -27.061 1.00 60.16 191 GLN C CA 1
ATOM 1554 C C . GLN C 1 31 ? -16.259 -2.966 -27.289 1.00 60.53 191 GLN C C 1
ATOM 1555 O O . GLN C 1 31 ? -16.990 -1.990 -27.057 1.00 57.08 191 GLN C O 1
ATOM 1561 N N . VAL C 1 32 ? -15.028 -2.875 -27.787 1.00 63.21 192 VAL C N 1
ATOM 1562 C CA . VAL C 1 32 ? -14.406 -1.616 -28.163 1.00 64.09 192 VAL C CA 1
ATOM 1563 C C . VAL C 1 32 ? -15.279 -0.847 -29.160 1.00 67.79 192 VAL C C 1
ATOM 1564 O O . VAL C 1 32 ? -15.556 0.342 -28.952 1.00 70.59 192 VAL C O 1
ATOM 1568 N N . ASP C 1 33 ? -15.741 -1.528 -30.212 1.00 64.87 193 ASP C N 1
ATOM 1569 C CA . ASP C 1 33 ? -16.619 -0.894 -31.199 1.00 66.59 193 ASP C CA 1
ATOM 1570 C C . ASP C 1 33 ? -17.885 -0.275 -30.601 1.00 65.87 193 ASP C C 1
ATOM 1571 O O . ASP C 1 33 ? -18.204 0.890 -30.878 1.00 62.36 193 ASP C O 1
ATOM 1576 N N . THR C 1 34 ? -18.601 -1.023 -29.765 1.00 65.06 194 THR C N 1
ATOM 1577 C CA . THR C 1 34 ? -19.846 -0.470 -29.232 1.00 67.10 194 THR C CA 1
ATOM 1578 C C . THR C 1 34 ? -19.578 0.591 -28.164 1.00 65.37 194 THR C C 1
ATOM 1579 O O . THR C 1 34 ? -20.384 1.516 -27.966 1.00 66.94 194 THR C O 1
ATOM 1583 N N . LEU C 1 35 ? -18.423 0.489 -27.516 1.00 63.39 195 LEU C N 1
ATOM 1584 C CA . LEU C 1 35 ? -18.030 1.518 -26.555 1.00 62.73 195 LEU C CA 1
ATOM 1585 C C . LEU C 1 35 ? -17.721 2.829 -27.258 1.00 62.13 195 LEU C C 1
ATOM 1586 O O . LEU C 1 35 ? -18.120 3.899 -26.789 1.00 60.17 195 LEU C O 1
ATOM 1591 N N . LYS C 1 36 ? -17.033 2.740 -28.394 1.00 63.06 196 LYS C N 1
ATOM 1592 C CA . LYS C 1 36 ? -16.788 3.916 -29.207 1.00 62.92 196 LYS C CA 1
ATOM 1593 C C . LYS C 1 36 ? -18.119 4.539 -29.617 1.00 65.25 196 LYS C C 1
ATOM 1594 O O . LYS C 1 36 ? -18.289 5.766 -29.517 1.00 62.68 196 LYS C O 1
ATOM 1600 N N . ASP C 1 37 ? -19.068 3.689 -30.028 1.00 64.95 197 ASP C N 1
ATOM 1601 C CA . ASP C 1 37 ? -20.401 4.149 -30.436 1.00 62.27 197 ASP C CA 1
ATOM 1602 C C . ASP C 1 37 ? -21.106 4.854 -29.304 1.00 62.00 197 ASP C C 1
ATOM 1603 O O . ASP C 1 37 ? -21.599 5.979 -29.472 1.00 59.37 197 ASP C O 1
ATOM 1608 N N . MET C 1 38 ? -21.132 4.194 -28.146 1.00 63.58 198 MET C N 1
ATOM 1609 C CA . MET C 1 38 ? -21.675 4.794 -26.937 1.00 63.29 198 MET C CA 1
ATOM 1610 C C . MET C 1 38 ? -21.066 6.164 -26.689 1.00 63.34 198 MET C C 1
ATOM 1611 O O . MET C 1 38 ? -21.792 7.153 -26.618 1.00 70.98 198 MET C O 1
ATOM 1616 N N . LEU C 1 39 ? -19.737 6.225 -26.607 1.00 65.51 199 LEU C N 1
ATOM 1617 C CA . LEU C 1 39 ? -19.029 7.495 -26.386 1.00 67.05 199 LEU C CA 1
ATOM 1618 C C . LEU C 1 39 ? -19.535 8.640 -27.283 1.00 66.56 199 LEU C C 1
ATOM 1619 O O . LEU C 1 39 ? -19.828 9.741 -26.790 1.00 61.58 199 LEU C O 1
ATOM 1624 N N . LEU C 1 40 ? -19.643 8.379 -28.585 1.00 62.22 200 LEU C N 1
ATOM 1625 C CA . LEU C 1 40 ? -20.166 9.390 -29.488 1.00 62.40 200 LEU C CA 1
ATOM 1626 C C . LEU C 1 40 ? -21.580 9.793 -29.066 1.00 67.66 200 LEU C C 1
ATOM 1627 O O . LEU C 1 40 ? -21.817 10.969 -28.781 1.00 68.00 200 LEU C O 1
ATOM 1632 N N . GLU C 1 41 ? -22.497 8.825 -28.960 1.00 69.61 201 GLU C N 1
ATOM 1633 C CA . GLU C 1 41 ? -23.861 9.120 -28.500 1.00 72.41 201 GLU C CA 1
ATOM 1634 C C . GLU C 1 41 ? -23.843 10.034 -27.274 1.00 69.71 201 GLU C C 1
ATOM 1635 O O . GLU C 1 41 ? -24.512 11.074 -27.244 1.00 70.96 201 GLU C O 1
ATOM 1641 N N . LEU C 1 42 ? -23.052 9.661 -26.276 1.00 69.13 202 LEU C N 1
ATOM 1642 C CA . LEU C 1 42 ? -22.997 10.440 -25.060 1.00 68.35 202 LEU C CA 1
ATOM 1643 C C . LEU C 1 42 ? -22.513 11.862 -25.314 1.00 67.92 202 LEU C C 1
ATOM 1644 O O . LEU C 1 42 ? -22.981 12.798 -24.668 1.00 70.09 202 LEU C O 1
ATOM 1649 N N . GLU C 1 43 ? -21.605 12.037 -26.270 1.00 65.62 203 GLU C N 1
ATOM 1650 C CA . GLU C 1 43 ? -21.188 13.385 -26.649 1.00 66.30 203 GLU C CA 1
ATOM 1651 C C . GLU C 1 43 ? -22.369 14.162 -27.222 1.00 70.26 203 GLU C C 1
ATOM 1652 O O . GLU C 1 43 ? -22.528 15.360 -26.939 1.00 70.22 203 GLU C O 1
ATOM 1658 N N . GLU C 1 44 ? -23.190 13.483 -28.025 1.00 67.14 204 GLU C N 1
ATOM 1659 C CA . GLU C 1 44 ? -24.343 14.122 -28.654 1.00 69.46 204 GLU C CA 1
ATOM 1660 C C . GLU C 1 44 ? -25.288 14.651 -27.600 1.00 67.47 204 GLU C C 1
ATOM 1661 O O . GLU C 1 44 ? -25.721 15.807 -27.662 1.00 61.50 204 GLU C O 1
ATOM 1667 N N . GLN C 1 45 ? -25.576 13.805 -26.615 1.00 66.34 205 GLN C N 1
ATOM 1668 C CA . GLN C 1 45 ? -26.432 14.190 -25.505 1.00 64.36 205 GLN C CA 1
ATOM 1669 C C . GLN C 1 45 ? -25.833 15.380 -24.781 1.00 62.06 205 GLN C C 1
ATOM 1670 O O . GLN C 1 45 ? -26.534 16.340 -24.479 1.00 64.62 205 GLN C O 1
ATOM 1676 N N . LEU C 1 46 ? -24.526 15.342 -24.547 1.00 61.33 206 LEU C N 1
ATOM 1677 C CA . LEU C 1 46 ? -23.864 16.470 -23.912 1.00 63.55 206 LEU C CA 1
ATOM 1678 C C . LEU C 1 46 ? -24.078 17.761 -24.698 1.00 62.53 206 LEU C C 1
ATOM 1679 O O . LEU C 1 46 ? -24.392 18.811 -24.117 1.00 58.14 206 LEU C O 1
ATOM 1684 N N . ALA C 1 47 ? -23.913 17.676 -26.015 1.00 64.71 207 ALA C N 1
ATOM 1685 C CA . ALA C 1 47 ? -24.115 18.834 -26.862 1.00 66.02 207 ALA C CA 1
ATOM 1686 C C . ALA C 1 47 ? -25.562 19.328 -26.750 1.00 67.54 207 ALA C C 1
ATOM 1687 O O . ALA C 1 47 ? -25.786 20.527 -26.556 1.00 62.20 207 ALA C O 1
ATOM 1689 N N . GLU C 1 48 ? -26.524 18.400 -26.827 1.00 70.54 208 GLU C N 1
ATOM 1690 C CA . GLU C 1 48 ? -27.954 18.724 -26.696 1.00 72.85 208 GLU C CA 1
ATOM 1691 C C . GLU C 1 48 ? -28.234 19.432 -25.383 1.00 67.58 208 GLU C C 1
ATOM 1692 O O . GLU C 1 48 ? -28.847 20.508 -25.361 1.00 70.36 208 GLU C O 1
ATOM 1698 N N . SER C 1 49 ? -27.758 18.832 -24.298 1.00 60.46 209 SER C N 1
ATOM 1699 C CA . SER C 1 49 ? -27.875 19.427 -22.983 1.00 59.89 209 SER C CA 1
ATOM 1700 C C . SER C 1 49 ? -27.324 20.845 -22.945 1.00 60.01 209 SER C C 1
ATOM 1701 O O . SER C 1 49 ? -28.011 21.750 -22.474 1.00 59.08 209 SER C O 1
ATOM 1704 N N . ARG C 1 50 ? -26.108 21.050 -23.453 1.00 62.50 210 ARG C N 1
ATOM 1705 C CA . ARG C 1 50 ? -25.551 22.400 -23.498 1.00 66.59 210 ARG C CA 1
ATOM 1706 C C . ARG C 1 50 ? -26.479 23.383 -24.206 1.00 68.93 210 ARG C C 1
ATOM 1707 O O . ARG C 1 50 ? -26.690 24.502 -23.717 1.00 74.57 210 ARG C O 1
ATOM 1715 N N . ARG C 1 51 ? -27.065 22.957 -25.326 1.00 67.47 211 ARG C N 1
ATOM 1716 C CA . ARG C 1 51 ? -27.977 23.827 -26.064 1.00 66.18 211 ARG C CA 1
ATOM 1717 C C . ARG C 1 51 ? -29.193 24.146 -25.225 1.00 66.02 211 ARG C C 1
ATOM 1718 O O . ARG C 1 51 ? -29.531 25.314 -25.050 1.00 67.67 211 ARG C O 1
ATOM 1726 N N . GLN C 1 52 ? -29.830 23.104 -24.695 1.00 69.77 212 GLN C N 1
ATOM 1727 C CA . GLN C 1 52 ? -30.930 23.272 -23.748 1.00 69.27 212 GLN C CA 1
ATOM 1728 C C . GLN C 1 52 ? -30.598 24.315 -22.689 1.00 68.49 212 GLN C C 1
ATOM 1729 O O . GLN C 1 52 ? -31.393 25.224 -22.461 1.00 77.70 212 GLN C O 1
ATOM 1735 N N . TYR C 1 53 ? -29.424 24.210 -22.066 1.00 65.06 213 TYR C N 1
ATOM 1736 C CA . TYR C 1 53 ? -29.030 25.203 -21.070 1.00 67.88 213 TYR C CA 1
ATOM 1737 C C . TYR C 1 53 ? -28.937 26.594 -21.666 1.00 69.41 213 TYR C C 1
ATOM 1738 O O . TYR C 1 53 ? -29.481 27.548 -21.109 1.00 67.22 213 TYR C O 1
ATOM 1747 N N . GLU C 1 54 ? -28.244 26.726 -22.789 1.00 75.80 214 GLU C N 1
ATOM 1748 C CA . GLU C 1 54 ? -28.023 28.057 -23.332 1.00 84.58 214 GLU C CA 1
ATOM 1749 C C . GLU C 1 54 ? -29.350 28.744 -23.668 1.00 80.69 214 GLU C C 1
ATOM 1750 O O . GLU C 1 54 ? -29.490 29.956 -23.519 1.00 79.57 214 GLU C O 1
ATOM 1756 N N . GLU C 1 55 ? -30.339 27.946 -24.053 1.00 75.81 215 GLU C N 1
ATOM 1757 C CA . GLU C 1 55 ? -31.605 28.476 -24.529 1.00 80.76 215 GLU C CA 1
ATOM 1758 C C . GLU C 1 55 ? -32.603 28.809 -23.436 1.00 82.18 215 GLU C C 1
ATOM 1759 O O . GLU C 1 55 ? -33.449 29.682 -23.622 1.00 86.17 215 GLU C O 1
ATOM 1765 N N . LYS C 1 56 ? -32.510 28.132 -22.298 1.00 78.51 216 LYS C N 1
ATOM 1766 C CA . LYS C 1 56 ? -33.210 28.615 -21.122 1.00 82.71 216 LYS C CA 1
ATOM 1767 C C . LYS C 1 56 ? -32.538 29.887 -20.668 1.00 85.35 216 LYS C C 1
ATOM 1768 O O . LYS C 1 56 ? -33.204 30.810 -20.203 1.00 90.87 216 LYS C O 1
ATOM 1774 N N . ASN C 1 57 ? -31.218 29.942 -20.823 1.00 81.72 217 ASN C N 1
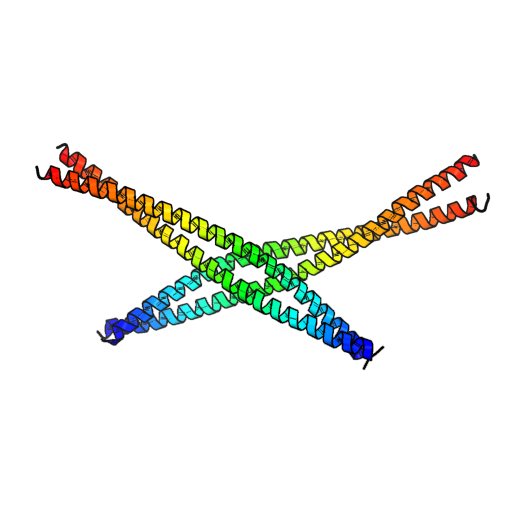ATOM 1775 C CA . ASN C 1 57 ? -30.470 31.129 -20.441 1.00 82.66 217 ASN C CA 1
ATOM 1776 C C . ASN C 1 57 ? -30.906 32.379 -21.209 1.00 77.80 217 ASN C C 1
ATOM 1777 O O . ASN C 1 57 ? -31.060 33.461 -20.625 1.00 71.52 217 ASN C O 1
ATOM 1782 N N . LYS C 1 58 ? -31.100 32.227 -22.515 1.00 77.32 218 LYS C N 1
ATOM 1783 C CA . LYS C 1 58 ? -31.627 33.312 -23.318 1.00 78.22 218 LYS C CA 1
ATOM 1784 C C . LYS C 1 58 ? -32.994 33.683 -22.771 1.00 77.16 218 LYS C C 1
ATOM 1785 O O . LYS C 1 58 ? -33.224 34.830 -22.391 1.00 77.59 218 LYS C O 1
ATOM 1791 N N . GLU C 1 59 ? -33.876 32.688 -22.691 1.00 73.61 219 GLU C N 1
ATOM 1792 C CA . GLU C 1 59 ? -35.224 32.873 -22.166 1.00 74.63 219 GLU C CA 1
ATOM 1793 C C . GLU C 1 59 ? -35.195 33.643 -20.854 1.00 77.95 219 GLU C C 1
ATOM 1794 O O . GLU C 1 59 ? -35.887 34.661 -20.705 1.00 79.70 219 GLU C O 1
ATOM 1800 N N . PHE C 1 60 ? -34.364 33.169 -19.925 1.00 75.59 220 PHE C N 1
ATOM 1801 C CA . PHE C 1 60 ? -34.182 33.814 -18.637 1.00 78.02 220 PHE C CA 1
ATOM 1802 C C . PHE C 1 60 ? -33.923 35.300 -18.789 1.00 81.54 220 PHE C C 1
ATOM 1803 O O . PHE C 1 60 ? -34.643 36.119 -18.231 1.00 90.49 220 PHE C O 1
ATOM 1811 N N . GLU C 1 61 ? -32.903 35.650 -19.555 1.00 86.97 221 GLU C N 1
ATOM 1812 C CA . GLU C 1 61 ? -32.491 37.040 -19.614 1.00 94.41 221 GLU C CA 1
ATOM 1813 C C . GLU C 1 61 ? -33.406 37.908 -20.468 1.00 90.63 221 GLU C C 1
ATOM 1814 O O . GLU C 1 61 ? -33.533 39.112 -20.222 1.00 84.49 221 GLU C O 1
ATOM 1820 N N . ARG C 1 62 ? -34.056 37.291 -21.450 1.00 89.55 222 ARG C N 1
ATOM 1821 C CA . ARG C 1 62 ? -35.033 37.991 -22.268 1.00 88.85 222 ARG C CA 1
ATOM 1822 C C . ARG C 1 62 ? -36.252 38.357 -21.429 1.00 91.60 222 ARG C C 1
ATOM 1823 O O . ARG C 1 62 ? -36.794 39.460 -21.563 1.00 89.86 222 ARG C O 1
ATOM 1831 N N . GLU C 1 63 ? -36.653 37.446 -20.542 1.00 90.18 223 GLU C N 1
ATOM 1832 C CA . GLU C 1 63 ? -37.624 37.770 -19.502 1.00 91.88 223 GLU C CA 1
ATOM 1833 C C . GLU C 1 63 ? -37.137 38.950 -18.681 1.00 90.55 223 GLU C C 1
ATOM 1834 O O . GLU C 1 63 ? -37.742 40.023 -18.716 1.00 92.01 223 GLU C O 1
ATOM 1840 N N . LYS C 1 64 ? -36.019 38.754 -17.979 1.00 87.41 224 LYS C N 1
ATOM 1841 C CA . LYS C 1 64 ? -35.459 39.761 -17.077 1.00 86.47 224 LYS C CA 1
ATOM 1842 C C . LYS C 1 64 ? -35.429 41.141 -17.731 1.00 85.16 224 LYS C C 1
ATOM 1843 O O . LYS C 1 64 ? -35.685 42.160 -17.075 1.00 80.82 224 LYS C O 1
ATOM 1849 N N . HIS C 1 65 ? -35.147 41.162 -19.031 1.00 83.84 225 HIS C N 1
ATOM 1850 C CA . HIS C 1 65 ? -35.155 42.403 -19.774 1.00 84.57 225 HIS C CA 1
ATOM 1851 C C . HIS C 1 65 ? -36.517 43.019 -19.728 1.00 82.97 225 HIS C C 1
ATOM 1852 O O . HIS C 1 65 ? -36.690 44.080 -19.129 1.00 81.98 225 HIS C O 1
ATOM 1859 N N . ALA C 1 66 ? -37.497 42.344 -20.329 1.00 78.19 226 ALA C N 1
ATOM 1860 C CA . ALA C 1 66 ? -38.885 42.815 -20.341 1.00 78.34 226 ALA C CA 1
ATOM 1861 C C . ALA C 1 66 ? -39.322 43.283 -18.952 1.00 75.38 226 ALA C C 1
ATOM 1862 O O . ALA C 1 66 ? -39.903 44.371 -18.808 1.00 73.05 226 ALA C O 1
ATOM 1864 N N . HIS C 1 67 ? -39.010 42.465 -17.943 1.00 73.66 227 HIS C N 1
ATOM 1865 C CA . HIS C 1 67 ? -39.270 42.789 -16.543 1.00 74.42 227 HIS C CA 1
ATOM 1866 C C . HIS C 1 67 ? -38.753 44.150 -16.170 1.00 75.20 227 HIS C C 1
ATOM 1867 O O . HIS C 1 67 ? -39.499 44.963 -15.631 1.00 71.71 227 HIS C O 1
ATOM 1874 N N . SER C 1 68 ? -37.484 44.422 -16.476 1.00 78.05 228 SER C N 1
ATOM 1875 C CA . SER C 1 68 ? -36.876 45.719 -16.158 1.00 81.99 228 SER C CA 1
ATOM 1876 C C . SER C 1 68 ? -37.563 46.873 -16.868 1.00 79.01 228 SER C C 1
ATOM 1877 O O . SER C 1 68 ? -37.695 47.962 -16.312 1.00 81.61 228 SER C O 1
ATOM 1880 N N . ILE C 1 69 ? -37.983 46.636 -18.103 1.00 71.39 229 ILE C N 1
ATOM 1881 C CA . ILE C 1 69 ? -38.621 47.673 -18.874 1.00 74.19 229 ILE C CA 1
ATOM 1882 C C . ILE C 1 69 ? -39.974 47.996 -18.266 1.00 73.50 229 ILE C C 1
ATOM 1883 O O . ILE C 1 69 ? -40.343 49.165 -18.159 1.00 71.93 229 ILE C O 1
ATOM 1888 N N . LEU C 1 70 ? -40.701 46.965 -17.842 1.00 73.66 230 LEU C N 1
ATOM 1889 C CA . LEU C 1 70 ? -41.938 47.195 -17.105 1.00 75.21 230 LEU C CA 1
ATOM 1890 C C . LEU C 1 70 ? -41.661 47.964 -15.807 1.00 77.43 230 LEU C C 1
ATOM 1891 O O . LEU C 1 70 ? -42.329 48.967 -15.539 1.00 77.36 230 LEU C O 1
ATOM 1896 N N . GLN C 1 71 ? -40.654 47.522 -15.040 1.00 78.58 231 GLN C N 1
ATOM 1897 C CA . GLN C 1 71 ? -40.185 48.253 -13.852 1.00 82.49 231 GLN C CA 1
ATOM 1898 C C . GLN C 1 71 ? -40.162 49.739 -14.208 1.00 83.66 231 GLN C C 1
ATOM 1899 O O . GLN C 1 71 ? -40.857 50.547 -13.590 1.00 89.59 231 GLN C O 1
ATOM 1905 N N . PHE C 1 72 ? -39.414 50.073 -15.258 1.00 86.95 232 PHE C N 1
ATOM 1906 C CA . PHE C 1 72 ? -39.294 51.449 -15.748 1.00 94.44 232 PHE C CA 1
ATOM 1907 C C . PHE C 1 72 ? -40.664 52.100 -15.983 1.00 91.37 232 PHE C C 1
ATOM 1908 O O . PHE C 1 72 ? -40.970 53.129 -15.388 1.00 85.65 232 PHE C O 1
ATOM 1916 N N . GLN C 1 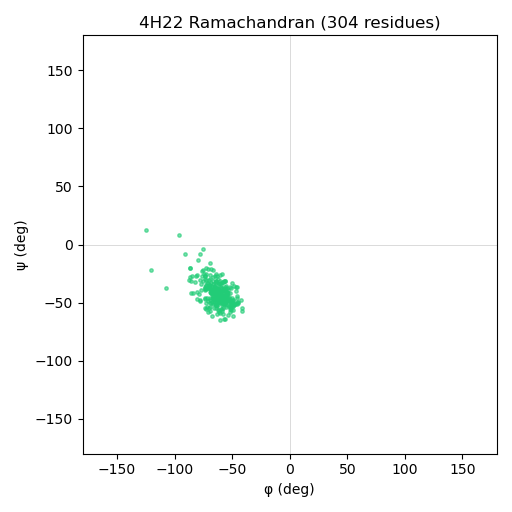73 ? -41.500 51.471 -16.799 1.00 90.83 233 GLN C N 1
ATOM 1917 C CA . GLN C 1 73 ? -42.787 52.055 -17.158 1.00 89.99 233 GLN C CA 1
ATOM 1918 C C . GLN C 1 73 ? -43.780 52.121 -16.003 1.00 86.19 233 GLN C C 1
ATOM 1919 O O . GLN C 1 73 ? -44.735 52.901 -16.048 1.00 84.49 233 GLN C O 1
ATOM 1925 N N . PHE C 1 74 ? -43.558 51.300 -14.981 1.00 83.27 234 PHE C N 1
ATOM 1926 C CA . PHE C 1 74 ? -44.465 51.247 -13.843 1.00 85.78 234 PHE C CA 1
ATOM 1927 C C . PHE C 1 74 ? -44.160 52.396 -12.915 1.00 89.53 234 PHE C C 1
ATOM 1928 O O . PHE C 1 74 ? -45.067 53.026 -12.381 1.00 100.25 234 PHE C O 1
ATOM 1936 N N . ALA C 1 75 ? -42.875 52.662 -12.725 1.00 90.80 235 ALA C N 1
ATOM 1937 C CA . ALA C 1 75 ? -42.454 53.847 -12.003 1.00 96.27 235 ALA C CA 1
ATOM 1938 C C . ALA C 1 75 ? -43.082 55.087 -12.648 1.00 104.32 235 ALA C C 1
ATOM 1939 O O . ALA C 1 75 ? -43.516 56.006 -11.953 1.00 109.83 235 ALA C O 1
ATOM 1941 N N . GLU C 1 76 ? -43.167 55.070 -13.978 1.00 108.68 236 GLU C N 1
ATOM 1942 C CA . GLU C 1 76 ? -43.602 56.217 -14.769 1.00 106.51 236 GLU C CA 1
ATOM 1943 C C . GLU C 1 76 ? -45.039 56.618 -14.471 1.00 105.70 236 GLU C C 1
ATOM 1944 O O . GLU C 1 76 ? -45.328 57.796 -14.276 1.00 111.89 236 GLU C O 1
ATOM 1950 N N . VAL C 1 77 ? -45.933 55.636 -14.427 1.00 104.14 237 VAL C N 1
ATOM 1951 C CA . VAL C 1 77 ? -47.346 55.917 -14.191 1.00 108.20 237 VAL C CA 1
ATOM 1952 C C . VAL C 1 77 ? -47.750 55.761 -12.724 1.00 113.32 237 VAL C C 1
ATOM 1953 O O . VAL C 1 77 ? -48.931 55.809 -12.393 1.00 118.75 237 VAL C O 1
ATOM 1957 N N . LYS C 1 78 ? -46.770 55.573 -11.848 1.00 115.58 238 LYS C N 1
ATOM 1958 C CA . LYS C 1 78 ? -47.013 55.749 -10.426 1.00 125.26 238 LYS C CA 1
ATOM 1959 C C . LYS C 1 78 ? -46.866 57.234 -10.101 1.00 135.82 238 LYS C C 1
ATOM 1960 O O . LYS C 1 78 ? -47.674 57.801 -9.361 1.00 150.81 238 LYS C O 1
ATOM 1966 N N . GLU C 1 79 ? -45.851 57.859 -10.692 1.00 141.05 239 GLU C N 1
ATOM 1967 C CA . GLU C 1 79 ? -45.609 59.291 -10.538 1.00 148.71 239 GLU C CA 1
ATOM 1968 C C . GLU C 1 79 ? -46.624 60.126 -11.312 1.00 145.23 239 GLU C C 1
ATOM 1969 O O . GLU C 1 79 ? -46.877 61.288 -10.970 1.00 147.94 239 GLU C O 1
ATOM 1975 N N . ALA C 1 80 ? -47.195 59.533 -12.360 1.00 138.51 240 ALA C N 1
ATOM 1976 C CA . ALA C 1 80 ? -48.289 60.163 -13.083 1.00 135.64 240 ALA C CA 1
ATOM 1977 C C . ALA C 1 80 ? -49.582 60.095 -12.268 1.00 135.70 240 ALA C C 1
ATOM 1978 O O . ALA C 1 80 ? -50.462 60.944 -12.424 1.00 128.80 240 ALA C O 1
ATOM 1980 N N . LEU C 1 81 ? -49.689 59.086 -11.402 1.00 130.78 241 LEU C N 1
ATOM 1981 C CA . LEU C 1 81 ? -50.831 58.969 -10.497 1.00 132.02 241 LEU C CA 1
ATOM 1982 C C . LEU C 1 81 ? -50.685 59.926 -9.327 1.00 135.54 241 LEU C C 1
ATOM 1983 O O . LEU C 1 81 ? -51.683 60.407 -8.788 1.00 143.75 241 LEU C O 1
ATOM 1988 N N . LYS C 1 82 ? -49.444 60.202 -8.933 1.00 137.22 242 LYS C N 1
ATOM 1989 C CA . LYS C 1 82 ? -49.191 61.134 -7.838 1.00 148.43 242 LYS C CA 1
ATOM 1990 C C . LYS C 1 82 ? -49.653 62.552 -8.192 1.00 154.64 242 LYS C C 1
ATOM 1991 O O . LYS C 1 82 ? -50.072 63.310 -7.315 1.00 158.36 242 LYS C O 1
ATOM 1997 N N . GLN C 1 83 ? -49.587 62.889 -9.480 1.00 153.99 243 GLN C N 1
ATOM 1998 C CA . GLN C 1 83 ? -50.106 64.160 -9.991 1.00 151.50 243 GLN C CA 1
ATOM 1999 C C . GLN C 1 83 ? -51.570 64.011 -10.397 1.00 137.32 243 GLN C C 1
ATOM 2000 O O . GLN C 1 83 ? -52.469 64.072 -9.558 1.00 123.98 243 GLN C O 1
ATOM 2006 N N . LYS D 1 10 ? 4.997 -25.257 -39.895 1.00 182.28 170 LYS D N 1
ATOM 2007 C CA . LYS D 1 10 ? 3.674 -24.673 -39.521 1.00 193.17 170 LYS D CA 1
ATOM 2008 C C . LYS D 1 10 ? 3.676 -24.126 -38.096 1.00 197.94 170 LYS D C 1
ATOM 2009 O O . LYS D 1 10 ? 2.919 -23.205 -37.785 1.00 197.09 170 LYS D O 1
ATOM 2011 N N . TYR D 1 11 ? 4.528 -24.696 -37.242 1.00 194.47 171 TYR D N 1
ATOM 2012 C CA . TYR D 1 11 ? 4.645 -24.280 -35.839 1.00 183.40 171 TYR D CA 1
ATOM 2013 C C . TYR D 1 11 ? 5.305 -22.906 -35.679 1.00 185.12 171 TYR D C 1
ATOM 2014 O O . TYR D 1 11 ? 4.932 -22.133 -34.792 1.00 176.88 171 TYR D O 1
ATOM 2023 N N . LYS D 1 12 ? 6.288 -22.615 -36.531 1.00 188.97 172 LYS D N 1
ATOM 2024 C CA . LYS D 1 12 ? 6.990 -21.331 -36.503 1.00 185.15 172 LYS D CA 1
ATOM 2025 C C . LYS D 1 12 ? 6.071 -20.184 -36.930 1.00 189.81 172 LYS D C 1
ATOM 2026 O O . LYS D 1 12 ? 6.196 -19.061 -36.437 1.00 182.12 172 LYS D O 1
ATOM 2032 N N . LYS D 1 13 ? 5.151 -20.484 -37.843 1.00 193.70 173 LYS D N 1
ATOM 2033 C CA . LYS D 1 13 ? 4.185 -19.505 -38.341 1.00 193.94 173 LYS D CA 1
ATOM 2034 C C . LYS D 1 13 ? 3.010 -19.321 -37.378 1.00 183.86 173 LYS D C 1
ATOM 2035 O O . LYS D 1 13 ? 2.385 -18.257 -37.348 1.00 177.00 173 LYS D O 1
ATOM 2041 N N . ALA D 1 14 ? 2.722 -20.357 -36.593 1.00 173.97 174 ALA D N 1
ATOM 2042 C CA . ALA D 1 14 ? 1.629 -20.319 -35.625 1.00 170.92 174 ALA D CA 1
ATOM 2043 C C . ALA D 1 14 ? 1.994 -19.546 -34.357 1.00 176.05 174 ALA D C 1
ATOM 2044 O O . ALA D 1 14 ? 1.230 -18.688 -33.916 1.00 178.85 174 ALA D O 1
ATOM 2046 N N . MET D 1 15 ? 3.163 -19.844 -33.789 1.00 176.32 175 MET D N 1
ATOM 2047 C CA . MET D 1 15 ? 3.609 -19.237 -32.528 1.00 175.92 175 MET D CA 1
ATOM 2048 C C . MET D 1 15 ? 3.892 -17.736 -32.654 1.00 165.85 175 MET D C 1
ATOM 2049 O O . MET D 1 15 ? 3.767 -16.991 -31.677 1.00 145.58 175 MET D O 1
ATOM 2054 N N . VAL D 1 16 ? 4.271 -17.303 -33.856 1.00 157.35 176 VAL D N 1
ATOM 2055 C CA . VAL D 1 16 ? 4.464 -15.883 -34.154 1.00 149.79 176 VAL D CA 1
ATOM 2056 C C . VAL D 1 16 ? 3.109 -15.177 -34.258 1.00 144.01 176 VAL D C 1
ATOM 2057 O O . VAL D 1 16 ? 2.913 -14.107 -33.675 1.00 142.29 176 VAL D O 1
ATOM 2061 N N . SER D 1 17 ? 2.178 -15.790 -34.988 1.00 143.18 177 SER D N 1
ATOM 2062 C CA . SER D 1 17 ? 0.803 -15.297 -35.084 1.00 143.06 177 SER D CA 1
ATOM 2063 C C . SER D 1 17 ? 0.116 -15.322 -33.719 1.00 143.24 177 SER D C 1
ATOM 2064 O O . SER D 1 17 ? -0.643 -14.412 -33.379 1.00 141.91 177 SER D O 1
ATOM 2067 N N . ASN D 1 18 ? 0.398 -16.367 -32.946 1.00 139.38 178 ASN D N 1
ATOM 2068 C CA . ASN D 1 18 ? -0.088 -16.497 -31.580 1.00 141.67 178 ASN D CA 1
ATOM 2069 C C . ASN D 1 18 ? 0.292 -15.287 -30.728 1.00 141.54 178 ASN D C 1
ATOM 2070 O O . ASN D 1 18 ? -0.521 -14.775 -29.957 1.00 142.28 178 ASN D O 1
ATOM 2075 N N . ALA D 1 19 ? 1.532 -14.834 -30.885 1.00 139.05 179 ALA D N 1
ATOM 2076 C CA . ALA D 1 19 ? 2.029 -13.667 -30.171 1.00 129.29 179 ALA D CA 1
ATOM 2077 C C . ALA D 1 19 ? 1.442 -12.367 -30.718 1.00 126.42 179 ALA D C 1
ATOM 2078 O O . ALA D 1 19 ? 1.332 -11.381 -29.989 1.00 124.90 179 ALA D O 1
ATOM 2080 N N . GLN D 1 20 ? 1.070 -12.369 -31.997 1.00 128.51 180 GLN D N 1
ATOM 2081 C CA . GLN D 1 20 ? 0.447 -11.202 -32.626 1.00 130.95 180 GLN D CA 1
ATOM 2082 C C . GLN D 1 20 ? -0.983 -10.999 -32.150 1.00 125.16 18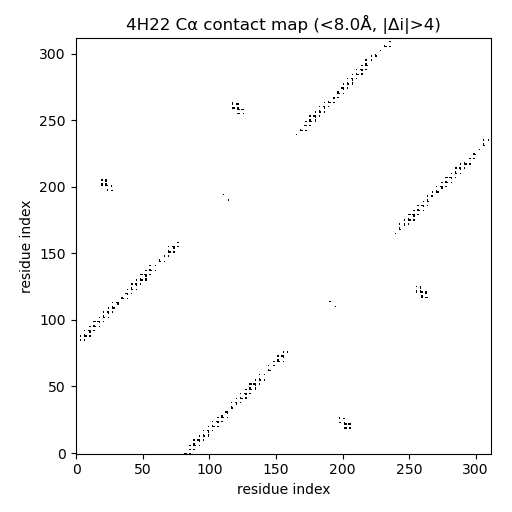0 GLN D C 1
ATOM 2083 O O . GLN D 1 20 ? -1.440 -9.865 -32.016 1.00 123.38 180 GLN D O 1
ATOM 2089 N N . LEU D 1 21 ? -1.682 -12.103 -31.900 1.00 118.91 181 LEU D N 1
ATOM 2090 C CA . LEU D 1 21 ? -3.060 -12.047 -31.424 1.00 108.99 181 LEU D CA 1
ATOM 2091 C C . LEU D 1 21 ? -3.140 -11.610 -29.969 1.00 97.56 181 LEU D C 1
ATOM 2092 O O . LEU D 1 21 ? -4.039 -10.860 -29.600 1.00 98.03 181 LEU D O 1
ATOM 2097 N N . ASP D 1 22 ? -2.201 -12.069 -29.146 1.00 92.84 182 ASP D N 1
ATOM 2098 C CA . ASP D 1 22 ? -2.179 -11.686 -27.737 1.00 89.55 182 ASP D CA 1
ATOM 2099 C C . ASP D 1 22 ? -1.900 -10.189 -27.575 1.00 93.26 182 ASP D C 1
ATOM 2100 O O . ASP D 1 22 ? -2.461 -9.536 -26.690 1.00 93.04 182 ASP D O 1
ATOM 2105 N N . ASN D 1 23 ? -1.046 -9.651 -28.443 1.00 95.50 183 ASN D N 1
ATOM 2106 C CA . ASN D 1 23 ? -0.739 -8.224 -28.438 1.00 93.34 183 ASN D CA 1
ATOM 2107 C C . ASN D 1 23 ? -1.948 -7.393 -28.863 1.00 92.81 183 ASN D C 1
ATOM 2108 O O . ASN D 1 23 ? -2.241 -6.356 -28.269 1.00 88.03 183 ASN D O 1
ATOM 2113 N N . GLU D 1 24 ? -2.645 -7.861 -29.894 1.00 94.30 184 GLU D N 1
ATOM 2114 C CA . GLU D 1 24 ? -3.884 -7.240 -30.325 1.00 88.71 184 GLU D CA 1
ATOM 2115 C C . GLU D 1 24 ? -4.928 -7.330 -29.224 1.00 81.80 184 GLU D C 1
ATOM 2116 O O . GLU D 1 24 ? -5.684 -6.384 -29.001 1.00 81.51 184 GLU D O 1
ATOM 2122 N N . LYS D 1 25 ? -4.941 -8.457 -28.520 1.00 77.36 185 LYS D N 1
ATOM 2123 C CA . LYS D 1 25 ? -5.873 -8.681 -27.416 1.00 80.09 185 LYS D CA 1
ATOM 2124 C C . LYS D 1 25 ? -5.677 -7.663 -26.295 1.00 76.01 185 LYS D C 1
ATOM 2125 O O . LYS D 1 25 ? -6.611 -6.935 -25.953 1.00 79.05 185 LYS D O 1
ATOM 2131 N N . THR D 1 26 ? -4.469 -7.601 -25.738 1.00 78.92 186 THR D N 1
ATOM 2132 C CA . THR D 1 26 ? -4.175 -6.661 -24.647 1.00 83.92 186 THR D CA 1
ATOM 2133 C C . THR D 1 26 ? -4.345 -5.220 -25.108 1.00 82.35 186 THR D C 1
ATOM 2134 O O . THR D 1 26 ? -4.716 -4.342 -24.327 1.00 83.80 186 THR D O 1
ATOM 2138 N N . ASN D 1 27 ? -4.103 -4.997 -26.393 1.00 79.87 187 ASN D N 1
ATOM 2139 C CA . ASN D 1 27 ? -4.254 -3.685 -26.981 1.00 79.57 187 ASN D CA 1
ATOM 2140 C C . ASN D 1 27 ? -5.696 -3.206 -26.911 1.00 76.90 187 ASN D C 1
ATOM 2141 O O . ASN D 1 27 ? -5.957 -2.057 -26.577 1.00 77.51 187 ASN D O 1
ATOM 2146 N N . PHE D 1 28 ? -6.625 -4.107 -27.205 1.00 78.85 188 PHE D N 1
ATOM 2147 C CA . PHE D 1 28 ? -8.047 -3.808 -27.135 1.00 76.30 188 PHE D CA 1
ATOM 2148 C C . PHE D 1 28 ? -8.513 -3.727 -25.697 1.00 77.93 188 PHE D C 1
ATOM 2149 O O . PHE D 1 28 ? -9.368 -2.910 -25.346 1.00 78.79 188 PHE D O 1
ATOM 2157 N N . MET D 1 29 ? -7.948 -4.595 -24.871 1.00 76.73 189 MET D N 1
ATOM 2158 C CA . MET D 1 29 ? -8.257 -4.618 -23.463 1.00 78.36 189 MET D CA 1
ATOM 2159 C C . MET D 1 29 ? -7.977 -3.250 -22.873 1.00 79.11 189 MET D C 1
ATOM 2160 O O . MET D 1 29 ? -8.737 -2.761 -22.041 1.00 79.58 189 MET D O 1
ATOM 2165 N N . TYR D 1 30 ? -6.894 -2.623 -23.322 1.00 77.55 190 TYR D N 1
ATOM 2166 C CA . TYR D 1 30 ? -6.556 -1.302 -22.819 1.00 78.83 190 TYR D CA 1
ATOM 2167 C C . TYR D 1 30 ? -7.539 -0.234 -23.304 1.00 76.92 190 TYR D C 1
ATOM 2168 O O . TYR D 1 30 ? -7.891 0.681 -22.553 1.00 76.34 190 TYR D O 1
ATOM 2177 N N . GLN D 1 31 ? -8.018 -0.390 -24.536 1.00 71.37 191 GLN D N 1
ATOM 2178 C CA . GLN D 1 31 ? -9.025 0.512 -25.095 1.00 67.99 191 GLN D CA 1
ATOM 2179 C C . GLN D 1 31 ? -10.358 0.419 -24.368 1.00 64.58 191 GLN D C 1
ATOM 2180 O O . GLN D 1 31 ? -11.031 1.436 -24.195 1.00 62.17 191 GLN D O 1
ATOM 2186 N N . VAL D 1 32 ? -10.750 -0.794 -23.968 1.00 63.09 192 VAL D N 1
ATOM 2187 C CA . VAL D 1 32 ? -12.023 -0.979 -23.258 1.00 64.37 192 VAL D CA 1
ATOM 2188 C C . VAL D 1 32 ? -11.975 -0.119 -22.014 1.00 67.32 192 VAL D C 1
ATOM 2189 O O . VAL D 1 32 ? -12.904 0.657 -21.740 1.00 67.45 192 VAL D O 1
ATOM 2193 N N . ASP D 1 33 ? -10.853 -0.234 -21.304 1.00 68.90 193 ASP D N 1
ATOM 2194 C CA . ASP D 1 33 ? -10.677 0.428 -20.030 1.00 74.25 193 ASP D CA 1
ATOM 2195 C C . ASP D 1 33 ? -10.711 1.960 -20.111 1.00 76.19 193 ASP D C 1
ATOM 2196 O O . ASP D 1 33 ? -11.475 2.601 -19.375 1.00 81.43 193 ASP D O 1
ATOM 2201 N N . THR D 1 34 ? -9.909 2.547 -20.999 1.00 74.10 194 THR D N 1
ATOM 2202 C CA . THR D 1 34 ? -9.856 4.007 -21.106 1.00 77.29 194 THR D CA 1
ATOM 2203 C C . THR D 1 34 ? -11.191 4.557 -21.615 1.00 74.38 194 THR D C 1
ATOM 2204 O O . THR D 1 34 ? -11.619 5.645 -21.215 1.00 78.36 194 THR D O 1
ATOM 2208 N N . LEU D 1 35 ? -11.851 3.792 -22.478 1.00 67.20 195 LEU D N 1
ATOM 2209 C CA . LEU D 1 35 ? -13.181 4.141 -22.926 1.00 62.77 195 LEU D CA 1
ATOM 2210 C C . LEU D 1 35 ? -14.180 4.130 -21.775 1.00 64.24 195 LEU D C 1
ATOM 2211 O O . LEU D 1 35 ? -14.954 5.081 -21.616 1.00 68.27 195 LEU D O 1
ATOM 2216 N N . LYS D 1 36 ? -14.156 3.087 -20.950 1.00 63.98 196 LYS D N 1
ATOM 2217 C CA . LYS D 1 36 ? -15.069 3.047 -19.800 1.00 67.48 196 LYS D CA 1
ATOM 2218 C C . LYS D 1 36 ? -14.859 4.257 -18.892 1.00 70.91 196 LYS D C 1
ATOM 2219 O O . LYS D 1 36 ? -15.825 4.848 -18.402 1.00 72.35 196 LYS D O 1
ATOM 2225 N N . ASP D 1 37 ? -13.594 4.644 -18.724 1.00 74.56 197 ASP D N 1
ATOM 2226 C CA . ASP D 1 37 ? -13.230 5.862 -18.000 1.00 80.46 197 ASP D CA 1
ATOM 2227 C C . ASP D 1 37 ? -13.786 7.122 -18.645 1.00 77.39 197 ASP D C 1
ATOM 2228 O O . ASP D 1 37 ? -14.384 7.952 -17.957 1.00 77.89 197 ASP D O 1
ATOM 2233 N N . MET D 1 38 ? -13.593 7.269 -19.956 1.00 74.98 198 MET D N 1
ATOM 2234 C CA . MET D 1 38 ? -14.121 8.433 -20.660 1.00 74.17 198 MET D CA 1
ATOM 2235 C C . MET D 1 38 ? -15.617 8.546 -20.428 1.00 73.71 198 MET D C 1
ATOM 2236 O O . MET D 1 38 ? -16.120 9.615 -20.053 1.00 71.97 198 MET D O 1
ATOM 2241 N N . LEU D 1 39 ? -16.311 7.423 -20.588 1.00 69.72 199 LEU D N 1
ATOM 2242 C CA . LEU D 1 39 ? -17.754 7.384 -20.385 1.00 68.24 199 LEU D CA 1
ATOM 2243 C C . LEU D 1 39 ? -18.201 7.857 -19.001 1.00 71.39 199 LEU D C 1
ATOM 2244 O O . LEU D 1 39 ? -19.088 8.702 -18.899 1.00 72.32 199 LEU D O 1
ATOM 2249 N N . LEU D 1 40 ? -17.573 7.343 -17.947 1.00 71.42 200 LEU D N 1
ATOM 2250 C CA . LEU D 1 40 ? -17.910 7.782 -16.594 1.00 75.59 200 LEU D CA 1
ATOM 2251 C C . LEU D 1 40 ? -17.796 9.288 -16.451 1.00 78.34 200 LEU D C 1
ATOM 2252 O O . LEU D 1 40 ? -18.688 9.928 -15.888 1.00 79.44 200 LEU D O 1
ATOM 2257 N N . GLU D 1 41 ? -16.700 9.841 -16.975 1.00 81.72 201 GLU D N 1
ATOM 2258 C CA . GLU D 1 41 ? -16.444 11.275 -16.935 1.00 82.80 201 GLU D CA 1
ATOM 2259 C C . GLU D 1 41 ? -17.549 12.001 -17.692 1.00 78.53 201 GLU D C 1
ATOM 2260 O O . GLU D 1 41 ? -18.156 12.950 -17.178 1.00 74.02 201 GLU D O 1
ATOM 2266 N N . LEU D 1 42 ? -17.835 11.519 -18.897 1.00 72.59 202 LEU D N 1
ATOM 2267 C CA . LEU D 1 42 ? -18.814 12.170 -19.747 1.00 72.40 202 LEU D CA 1
ATOM 2268 C C . LEU D 1 42 ? -20.209 12.107 -19.146 1.00 73.76 202 LEU D C 1
ATOM 2269 O O . LEU D 1 42 ? -20.974 13.061 -19.253 1.00 80.92 202 LEU D O 1
ATOM 2274 N N . GLU D 1 43 ? -20.524 11.004 -18.478 1.00 73.43 203 GLU D N 1
ATOM 2275 C CA . GLU D 1 43 ? -21.758 10.920 -17.712 1.00 76.86 203 GLU D CA 1
ATOM 2276 C C . GLU D 1 43 ? -21.787 11.979 -16.610 1.00 77.89 203 GLU D C 1
ATOM 2277 O O . GLU D 1 43 ? -22.794 12.669 -16.434 1.00 79.45 203 GLU D O 1
ATOM 2283 N N . GLU D 1 44 ? -20.665 12.139 -15.912 1.00 82.87 204 GLU D N 1
ATOM 2284 C CA . GLU D 1 44 ? -20.560 13.135 -14.852 1.00 93.95 204 GLU D CA 1
ATOM 2285 C C . GLU D 1 44 ? -20.884 14.508 -15.407 1.00 88.77 204 GLU D C 1
ATOM 2286 O O . GLU D 1 44 ? -21.723 15.215 -14.853 1.00 97.14 204 GLU D O 1
ATOM 2292 N N . GLN D 1 45 ? -20.239 14.871 -16.512 1.00 78.64 205 GLN D N 1
ATOM 2293 C CA . GLN D 1 45 ? -20.435 16.190 -17.112 1.00 78.86 205 GLN D CA 1
ATOM 2294 C C . GLN D 1 45 ? -21.887 16.418 -17.536 1.00 76.74 205 GLN D C 1
ATOM 2295 O O . GLN D 1 45 ? -22.445 17.512 -17.349 1.00 69.89 205 GLN D O 1
ATOM 2301 N N . LEU D 1 46 ? -22.488 15.375 -18.105 1.00 72.80 206 LEU D N 1
ATOM 2302 C CA . LEU D 1 46 ? -23.867 15.423 -18.540 1.00 69.85 206 LEU D CA 1
ATOM 2303 C C . LEU D 1 46 ? -24.811 15.605 -17.363 1.00 74.87 206 LEU D C 1
ATOM 2304 O O . LEU D 1 46 ? -25.808 16.316 -17.473 1.00 77.02 206 LEU D O 1
ATOM 2309 N N . ALA D 1 47 ? -24.500 14.967 -16.237 1.00 73.85 207 ALA D N 1
ATOM 2310 C CA . ALA D 1 47 ? -25.288 15.162 -15.017 1.00 73.58 207 ALA D CA 1
ATOM 2311 C C . ALA D 1 47 ? -25.176 16.593 -14.499 1.00 74.65 207 ALA D C 1
ATOM 2312 O O . ALA D 1 47 ? -26.169 17.175 -14.065 1.00 76.84 207 ALA D O 1
ATOM 2314 N N . GLU D 1 48 ? -23.970 17.160 -14.571 1.00 76.34 208 GLU D N 1
ATOM 2315 C CA . GLU D 1 48 ? -23.753 18.554 -14.182 1.00 80.90 208 GLU D CA 1
ATOM 2316 C C . GLU D 1 48 ? -24.480 19.529 -15.117 1.00 79.96 208 GLU D C 1
ATOM 2317 O O . GLU D 1 48 ? -25.164 20.447 -14.650 1.00 83.79 208 GLU D O 1
ATOM 2323 N N . SER D 1 49 ? -24.347 19.315 -16.427 1.00 74.89 209 SER D N 1
ATOM 2324 C CA . SER D 1 49 ? -25.079 20.109 -17.412 1.00 70.45 209 SER D CA 1
ATOM 2325 C C . SER D 1 49 ? -26.585 20.044 -17.149 1.00 72.71 209 SER D C 1
ATOM 2326 O O . SER D 1 49 ? -27.269 21.070 -17.158 1.00 74.25 209 SER D O 1
ATOM 2329 N N . ARG D 1 50 ? -27.090 18.839 -16.906 1.00 69.95 210 ARG D N 1
ATOM 2330 C CA . ARG D 1 50 ? -28.481 18.666 -16.555 1.00 71.32 210 ARG D CA 1
ATOM 2331 C C . ARG D 1 50 ? -28.835 19.441 -15.289 1.00 73.86 210 ARG D C 1
ATOM 2332 O O . ARG D 1 50 ? -29.892 20.061 -15.217 1.00 78.64 210 ARG D O 1
ATOM 2340 N N . ARG D 1 51 ? -27.941 19.452 -14.309 1.00 76.84 211 ARG D N 1
ATOM 2341 C CA . ARG D 1 51 ? -28.198 20.228 -13.104 1.00 80.79 211 ARG D CA 1
ATOM 2342 C C . ARG D 1 51 ? -28.239 21.712 -13.411 1.00 77.14 211 ARG D C 1
ATOM 2343 O O . ARG D 1 51 ? -29.200 22.388 -13.051 1.00 79.20 211 ARG D O 1
ATOM 2351 N N . GLN D 1 52 ? -27.211 22.213 -14.091 1.00 80.28 212 GLN D N 1
ATOM 2352 C CA . GLN D 1 52 ? -27.189 23.607 -14.517 1.00 84.40 212 GLN D CA 1
ATOM 2353 C C . GLN D 1 52 ? -28.512 23.987 -15.197 1.00 83.09 212 GLN D C 1
ATOM 2354 O O . GLN D 1 52 ? -29.154 24.979 -14.830 1.00 74.89 212 GLN D O 1
ATOM 2360 N N . TYR D 1 53 ? -28.925 23.174 -16.170 1.00 85.68 213 TYR D N 1
ATOM 2361 C CA . TYR D 1 53 ? -30.166 23.417 -16.884 1.00 85.65 213 TYR D CA 1
ATOM 2362 C C . TYR D 1 53 ? -31.299 23.590 -15.905 1.00 85.05 213 TYR D C 1
ATOM 2363 O O . TYR D 1 53 ? -32.033 24.572 -15.953 1.00 90.39 213 TYR D O 1
ATOM 2372 N N . GLU D 1 54 ? -31.439 22.613 -15.022 1.00 86.07 214 GLU D N 1
ATOM 2373 C CA . GLU D 1 54 ? -32.504 22.613 -14.041 1.00 85.44 214 GLU D CA 1
ATOM 2374 C C . GLU D 1 54 ? -32.463 23.898 -13.214 1.00 82.23 214 GLU D C 1
ATOM 2375 O O . GLU D 1 54 ? -33.469 24.595 -13.103 1.00 81.81 214 GLU D O 1
ATOM 2381 N N . GLU D 1 55 ? -31.287 24.237 -12.692 1.00 86.35 215 GLU D N 1
ATOM 2382 C CA . GLU D 1 55 ? -31.113 25.469 -11.927 1.00 92.70 215 GLU D CA 1
ATOM 2383 C C . GLU D 1 55 ? -31.539 26.714 -12.708 1.00 88.31 215 GLU D C 1
ATOM 2384 O O . GLU D 1 55 ? -32.210 27.582 -12.160 1.00 87.15 215 GLU D O 1
ATOM 2390 N N . LYS D 1 56 ? -31.169 26.807 -13.982 1.00 88.33 216 LYS D N 1
ATOM 2391 C CA . LYS D 1 56 ? -31.602 27.956 -14.770 1.00 86.43 216 LYS D CA 1
ATOM 2392 C C . LYS D 1 56 ? -33.105 27.960 -14.989 1.00 84.50 216 LYS D C 1
ATOM 2393 O O . LYS D 1 56 ? -33.739 29.003 -14.851 1.00 85.74 216 LYS D O 1
ATOM 2399 N N . ASN D 1 57 ? -33.672 26.795 -15.299 1.00 82.55 217 ASN D N 1
ATOM 2400 C CA . ASN D 1 57 ? -35.118 26.667 -15.478 1.00 84.19 217 ASN D CA 1
ATOM 2401 C C . ASN D 1 57 ? -35.900 27.161 -14.263 1.00 87.91 217 ASN D C 1
ATOM 2402 O O . ASN D 1 57 ? -36.907 27.845 -14.414 1.00 88.55 217 ASN D O 1
ATOM 2407 N N . LYS D 1 58 ? -35.421 26.836 -13.065 1.00 89.11 218 LYS D N 1
ATOM 2408 C CA . LYS D 1 58 ? -36.043 27.325 -11.839 1.00 89.51 218 LYS D CA 1
ATOM 2409 C C . LYS D 1 58 ? -35.945 28.845 -11.751 1.00 86.96 218 LYS D C 1
ATOM 2410 O O . LYS D 1 58 ? -36.897 29.515 -11.348 1.00 98.64 218 LYS D O 1
ATOM 2416 N N . GLU D 1 59 ? -34.791 29.377 -12.142 1.00 86.08 219 GLU D N 1
ATOM 2417 C CA . GLU D 1 59 ? -34.527 30.810 -12.091 1.00 91.99 219 GLU D CA 1
ATOM 2418 C C . GLU D 1 59 ? -35.474 31.557 -13.031 1.00 89.20 219 GLU D C 1
ATOM 2419 O O . GLU D 1 59 ? -36.019 32.609 -12.685 1.00 90.81 219 GLU D O 1
ATOM 2425 N N . PHE D 1 60 ? -35.661 30.983 -14.217 1.00 83.97 220 PHE D N 1
ATOM 2426 C CA . PHE D 1 60 ? -36.588 31.476 -15.220 1.00 80.10 220 PHE D CA 1
ATOM 2427 C C . PHE D 1 60 ? -38.018 31.533 -14.663 1.00 80.67 220 PHE D C 1
ATOM 2428 O O . PHE D 1 60 ? -38.603 32.610 -14.584 1.00 81.90 220 PHE D O 1
ATOM 2436 N N . GLU D 1 61 ? -38.553 30.387 -14.237 1.00 78.97 221 GLU D N 1
ATOM 2437 C CA . GLU D 1 61 ? -39.883 30.316 -13.614 1.00 81.54 221 GLU D CA 1
ATOM 2438 C C . GLU D 1 61 ? -40.085 31.399 -12.555 1.00 83.46 221 GLU D C 1
ATOM 2439 O O . GLU D 1 61 ? -41.133 32.043 -12.510 1.00 91.58 221 GLU D O 1
ATOM 2445 N N . ARG D 1 62 ? -39.072 31.590 -11.711 1.00 82.93 222 ARG D N 1
ATOM 2446 C CA . ARG D 1 62 ? -39.093 32.636 -10.698 1.00 87.02 222 ARG D CA 1
ATOM 2447 C C . ARG D 1 62 ? -39.163 34.040 -11.291 1.00 88.87 222 ARG D C 1
ATOM 2448 O O . ARG D 1 62 ? -39.852 34.902 -10.751 1.00 93.71 222 ARG D O 1
ATOM 2456 N N . GLU D 1 63 ? -38.469 34.272 -12.400 1.00 88.77 223 GLU D N 1
ATOM 2457 C CA . GLU D 1 63 ? -38.507 35.592 -13.020 1.00 86.44 223 GLU D CA 1
ATOM 2458 C C . GLU D 1 63 ? -39.872 35.880 -13.625 1.00 84.87 223 GLU D C 1
ATOM 2459 O O . GLU D 1 63 ? -40.452 36.932 -13.357 1.00 81.67 223 GLU D O 1
ATOM 2465 N N . LYS D 1 64 ? -40.376 34.942 -14.427 1.00 76.92 224 LYS D N 1
ATOM 2466 C CA . LYS D 1 64 ? -41.751 34.979 -14.906 1.00 75.85 224 LYS D CA 1
ATOM 2467 C C . LYS D 1 64 ? -42.704 35.398 -13.802 1.00 78.61 224 LYS D C 1
ATOM 2468 O O . LYS D 1 64 ? -43.455 36.354 -13.962 1.00 80.20 224 LYS D O 1
ATOM 2474 N N . HIS D 1 65 ? -42.659 34.674 -12.683 1.00 80.93 225 HIS D N 1
ATOM 2475 C CA . HIS D 1 65 ? -43.501 34.948 -11.522 1.00 85.56 225 HIS D CA 1
ATOM 2476 C C . HIS D 1 65 ? -43.454 36.384 -11.076 1.00 86.19 225 HIS D C 1
ATOM 2477 O O . HIS D 1 65 ? -44.497 37.025 -10.923 1.00 94.06 225 HIS D O 1
ATOM 2484 N N . ALA D 1 66 ? -42.248 36.909 -10.874 1.00 81.85 226 ALA D N 1
ATOM 2485 C CA . ALA D 1 66 ? -42.086 38.286 -10.422 1.00 80.67 226 ALA D CA 1
ATOM 2486 C C . ALA D 1 66 ? -42.612 39.266 -11.463 1.00 76.89 226 ALA D C 1
ATOM 2487 O O . ALA D 1 66 ? -43.127 40.324 -11.122 1.00 75.78 226 ALA D O 1
ATOM 2489 N N . HIS D 1 67 ? -42.490 38.883 -12.729 1.00 74.91 227 HIS D N 1
ATOM 2490 C CA . HIS D 1 67 ? -42.896 39.695 -13.872 1.00 75.57 227 HIS D CA 1
ATOM 2491 C C . HIS D 1 67 ? -44.394 39.716 -13.970 1.00 76.43 227 HIS D C 1
ATOM 2492 O O . HIS D 1 67 ? -44.997 40.729 -14.330 1.00 73.70 227 HIS D O 1
ATOM 2499 N N . SER D 1 68 ? -45.001 38.578 -13.641 1.00 78.29 228 SER D N 1
ATOM 2500 C CA . SER D 1 68 ? -46.450 38.443 -13.537 1.00 76.82 228 SER D CA 1
ATOM 2501 C C . SER D 1 68 ? -46.997 39.340 -12.430 1.00 78.08 228 SER D C 1
ATOM 2502 O O . SER D 1 68 ? -48.018 39.999 -12.615 1.00 86.72 228 SER D O 1
ATOM 2505 N N . ILE D 1 69 ? -46.308 39.362 -11.290 1.00 72.35 229 ILE D N 1
ATOM 2506 C CA . ILE D 1 69 ? -46.685 40.211 -10.164 1.00 71.68 229 ILE D CA 1
ATOM 2507 C C . ILE D 1 69 ? -46.677 41.681 -10.561 1.00 71.04 229 ILE D C 1
ATOM 2508 O O . ILE D 1 69 ? -47.629 42.398 -10.280 1.00 80.31 229 ILE D O 1
ATOM 2513 N N . LEU D 1 70 ? -45.622 42.128 -11.231 1.00 70.69 230 LEU D N 1
ATOM 2514 C CA . LEU D 1 70 ? -45.560 43.512 -11.681 1.00 77.86 230 LEU D CA 1
ATOM 2515 C C . LEU D 1 70 ? -46.648 43.828 -12.704 1.00 82.37 230 LEU D C 1
ATOM 2516 O O . LEU D 1 70 ? -47.265 44.885 -12.641 1.00 87.26 230 LEU D O 1
ATOM 2521 N N . GLN D 1 71 ? -46.887 42.912 -13.637 1.00 84.86 231 GLN D N 1
ATOM 2522 C CA . GLN D 1 71 ? -47.974 43.081 -14.593 1.00 88.06 231 GLN D CA 1
ATOM 2523 C C . GLN D 1 71 ? -49.282 43.328 -13.865 1.00 90.35 231 GLN D C 1
ATOM 2524 O O . GLN D 1 71 ? -50.029 44.230 -14.222 1.00 87.55 231 GLN D O 1
ATOM 2530 N N . PHE D 1 72 ? -49.541 42.530 -12.833 1.00 92.45 232 PHE D N 1
ATOM 2531 C CA . PHE D 1 72 ? -50.749 42.677 -12.028 1.00 95.78 232 PHE D CA 1
ATOM 2532 C C . PHE D 1 72 ? -50.841 44.071 -11.422 1.00 95.19 232 PHE D C 1
ATOM 2533 O O . PHE D 1 72 ? -51.892 44.707 -11.469 1.00 97.44 232 PHE D O 1
ATOM 2541 N N . GLN D 1 73 ? -49.731 44.530 -10.856 1.00 91.26 233 GLN D N 1
ATOM 2542 C CA . GLN D 1 73 ? -49.685 45.814 -10.178 1.00 91.46 233 GLN D CA 1
ATOM 2543 C C . GLN D 1 73 ? -49.830 46.962 -11.161 1.00 89.68 233 GLN D C 1
ATOM 2544 O O . GLN D 1 73 ? -50.535 47.929 -10.888 1.00 95.23 233 GLN D O 1
ATOM 2550 N N . PHE D 1 74 ? -49.168 46.841 -12.306 1.00 94.31 234 PHE D N 1
ATOM 2551 C CA . PHE D 1 74 ? -49.237 47.843 -13.360 1.00 96.11 234 PHE D CA 1
ATOM 2552 C C . PHE D 1 74 ? -50.678 47.991 -13.822 1.00 98.53 234 PHE D C 1
ATOM 2553 O O . PHE D 1 74 ? -51.168 49.104 -13.992 1.00 95.84 234 PHE D O 1
ATOM 2561 N N . ALA D 1 75 ? -51.349 46.853 -13.985 1.00 100.24 235 ALA D N 1
ATOM 2562 C CA . ALA D 1 75 ? -52.755 46.797 -14.362 1.00 98.30 235 ALA D CA 1
ATOM 2563 C C . ALA D 1 75 ? -53.651 47.526 -13.363 1.00 97.13 235 ALA D C 1
ATOM 2564 O O . ALA D 1 75 ? -54.568 48.248 -13.755 1.00 101.54 235 ALA D O 1
ATOM 2566 N N . GLU D 1 76 ? -53.371 47.345 -12.076 1.00 95.67 236 GLU D N 1
ATOM 2567 C CA . GLU D 1 76 ? -54.195 47.929 -11.028 1.00 98.60 236 GLU D CA 1
ATOM 2568 C C . GLU D 1 76 ? -53.991 49.427 -10.880 1.00 100.98 236 GLU D C 1
ATOM 2569 O O . GLU D 1 76 ? -54.915 50.143 -10.496 1.00 110.67 236 GLU D O 1
ATOM 2575 N N . VAL D 1 77 ? -52.787 49.898 -11.191 1.00 101.95 237 VAL D N 1
ATOM 2576 C CA . VAL D 1 77 ? -52.500 51.333 -11.203 1.00 102.36 237 VAL D CA 1
ATOM 2577 C C . VAL D 1 77 ? -53.056 51.999 -12.464 1.00 107.04 237 VAL D C 1
ATOM 2578 O O . VAL D 1 77 ? -53.583 53.106 -12.397 1.00 110.93 237 VAL D O 1
ATOM 2582 N N . LYS D 1 78 ? -52.955 51.313 -13.602 1.00 111.97 238 LYS D N 1
ATOM 2583 C CA . LYS D 1 78 ? -53.549 51.793 -14.849 1.00 121.04 238 LYS D CA 1
ATOM 2584 C C . LYS D 1 78 ? -55.055 51.955 -14.685 1.00 123.88 238 LYS D C 1
ATOM 2585 O O . LYS D 1 78 ? -55.660 52.849 -15.282 1.00 127.25 238 LYS D O 1
ATOM 2591 N N . GLU D 1 79 ? -55.645 51.087 -13.864 1.00 123.03 239 GLU D N 1
ATOM 2592 C CA . GLU D 1 79 ? -57.080 51.103 -13.606 1.00 129.01 239 GLU D CA 1
ATOM 2593 C C . GLU D 1 79 ? -57.484 52.330 -12.796 1.00 137.07 239 GLU D C 1
ATOM 2594 O O . GLU D 1 79 ? -58.313 53.123 -13.242 1.00 147.74 239 GLU D O 1
ATOM 2600 N N . ALA D 1 80 ? -56.878 52.486 -11.621 1.00 136.04 240 ALA D N 1
ATOM 2601 C CA . ALA D 1 80 ? -57.156 53.615 -10.735 1.00 131.43 240 ALA D CA 1
ATOM 2602 C C . ALA D 1 80 ? -56.904 54.972 -11.397 1.00 136.39 240 ALA D C 1
ATOM 2603 O O . ALA D 1 80 ? -57.599 55.946 -11.100 1.00 139.38 240 ALA D O 1
ATOM 2605 N N . LEU D 1 81 ? -55.924 55.021 -12.301 1.00 136.37 241 LEU D N 1
ATOM 2606 C CA . LEU D 1 81 ? -55.561 56.248 -13.018 1.00 140.14 241 LEU D CA 1
ATOM 2607 C C . LEU D 1 81 ? -56.714 56.812 -13.849 1.00 143.54 241 LEU D C 1
ATOM 2608 O O . LEU D 1 81 ? -56.768 58.017 -14.101 1.00 144.29 241 LEU D O 1
ATOM 2613 N N . LYS D 1 82 ? -57.632 55.943 -14.266 1.00 142.69 242 LYS D N 1
ATOM 2614 C CA . LYS D 1 82 ? -58.848 56.385 -14.954 1.00 151.97 242 LYS D CA 1
ATOM 2615 C C . LYS D 1 82 ? -59.829 57.146 -14.042 1.00 161.30 242 LYS D C 1
ATOM 2616 O O . LYS D 1 82 ? -60.736 57.828 -14.530 1.00 169.24 242 LYS D O 1
ATOM 2622 N N . GLN D 1 83 ? -59.639 57.022 -12.727 1.00 159.41 243 GLN D N 1
ATOM 2623 C CA . GLN D 1 83 ? -60.398 57.795 -11.739 1.00 145.07 243 GLN D CA 1
ATOM 2624 C C . GLN D 1 83 ? -59.486 58.792 -11.040 1.00 131.10 243 GLN D C 1
ATOM 2625 O O . GLN D 1 83 ? -59.369 59.938 -11.462 1.00 120.66 243 GLN D O 1
#

Secondary structure (DSSP, 8-state):
--THHHHHHHHHHHHHHHHHHHHHHHHHHHHHHHHHHHHHHHHHHHHHHHHHHHHHHHHHHHHHHHHHHHHHHHHTTTS--/-HHHHHHHHHHHHHHHHHHHHHHHHHHHHHHHHHHHHHHHHHHHHHHHHHHHHHHHHHHHHHHHHHHHHHHHHHHHHHHHHH-/--HHHHHHHHHHHHHHHHHHHHHHHHHHHHHHHHHHHHHHHHHHHHHHHHHHHHHHHHHHHHHHHHHHHHHHH-/-HHHHHHHHHHHHHHHHHHHHHHHHHHHHHHHHHHHHHHHHHHHHHHHHHHHHHHHHHHHHHHHHHHHHHHTT-

Organism: Homo sapiens (NCBI:txid9606)

Radius of gyration: 35.95 Å; Cα contacts (8 Å, |Δi|>4): 211; chains: 4; bounding box: 102×93×74 Å

CATH classification: 1.20.5.4090

Sequence (312 aa):
EEKYKKAMVSNAQLDNEKTNFMYQVDTLKDMLLELEEQLAESRRQYEEKNKEFEREKHAHSILQFQFAEVKEALKQREEMLVEEKYKKAMVSNAQLDNEKTNFMYQVDTLKDMLLELEEQLAESRRQYEEKNKEFEREKHAHSILQFQFAEVKEALKQREEMLEKYKKAMVSNAQLDNEKTNFMYQVDTLKDMLLELEEQLAESRRQYEEKNKEFEREKHAHSILQFQFAEVKEALKQKYKKAMVSNAQLDNEKTNFMYQVDTLKDMLLELEEQLAESRRQYEEKNKEFEREKHAHSILQFQFAEVKEALKQ

B-factor: mean 100.86, std 33.01, range [50.39, 227.48]

Foldseek 3Di:
DVCVVVVVVVVVVVVVVVVVVVVVVVVVVVVVVVVVVVVVVVVVVVVVVVVVVVVVVVVVVVVVVVCVVVVVVVVVVVVVD/DVVVVVVVVVVVVVVVVVVVVVVVVVVVVVVVVVVVVVVVVVVVVVVVVVVVVVVVVVVVVVVVVVVVVVVVVVVVVVVVVVD/DVVVVVVVVVVVVVVVVVVVVVVVVVVVVVVVVVVVVVVVVVVVVVVVCVVVVVVVVVVVVVVVVVVVVVVVVD/DVVVVVVVVVVVVVVVVVVVVVVVVVVVVVVVVVVVVVVVVVVVVVVVVVVVVVVVVVVVVVVVVVVVVVVVVD

Solvent-accessible surface area: 21832 Å² total; per-residue (Å²): 106,164,58,69,143,151,7,107,88,49,29,67,97,17,67,62,55,42,38,49,39,69,46,12,9,89,2,0,114,79,17,11,124,91,8,81,125,57,6,56,82,4,116,117,64,52,100,102,33,41,153,69,17,80,184,26,87,125,39,19,57,93,18,90,140,82,34,47,104,33,106,122,48,14,125,131,87,88,137,154,124,118,91,90,44,72,121,138,13,94,84,28,29,54,117,17,58,98,69,39,49,97,43,80,171,71,1,65,74,15,30,100,96,0,31,82,20,0,78,54,1,2,89,4,77,40,84,45,82,81,36,32,148,79,10,85,193,33,108,123,44,17,59,84,21,88,153,82,42,59,109,30,125,103,36,27,105,90,62,72,97,126,122,190,96,106,76,168,14,97,112,43,28,63,99,19,61,87,52,43,46,80,47,63,140,84,4,72,78,10,29,96,105,0,33,86,24,0,65,55,1,4,110,8,81,43,98,42,70,71,30,31,113,64,18,96,164,37,80,116,43,27,51,76,26,99,125,75,27,62,94,46,110,93,51,74,162,172,93,101,174,167,19,98,89,41,23,65,103,22,58,77,64,36,40,46,42,71,55,8,16,84,2,0,110,78,18,14,114,77,7,86,114,65,7,39,92,9,126,142,88,44,77,126,31,30,104,60,19,88,156,28,100,116,39,19,60,84,17,90,131,78,37,52,109,20,112,117,49,79,167,175

GO terms:
  GO:0000978 RNA polymerase II c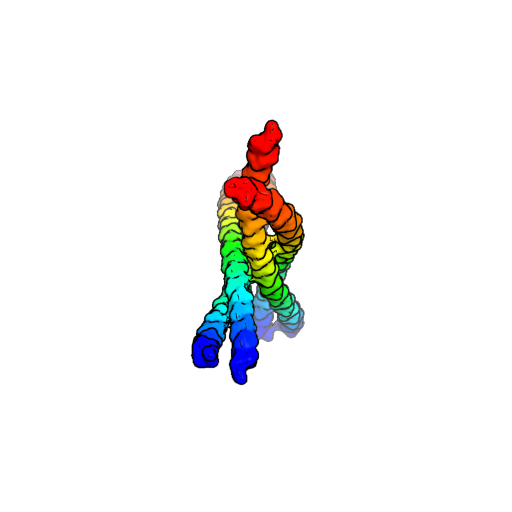is-regulatory region sequence-specific DNA binding (F, IDA)
  GO:0001227 DNA-binding transcription repressor activity, RNA polymerase II-specific (F, IDA)
  GO:0000122 negative regulation of transcription by RNA polymerase II (P, IDA)
  GO:0005634 nucleus (C, EXP)
  GO:0003677 DNA binding (F, IDA)
  GO:0042803 protein homodimerization activity (F, IDA)
  GO:0003725 double-stranded RNA binding (F, TAS)
  GO:0005737 cytoplasm (C, TAS)
  GO:0005856 cytoskeleton (C, TAS)
  GO:0005829 cytosol (C, TAS)
  GO:0005515 protein binding (F, IPI)
  GO:0045296 cadherin binding (F, HDA)
  GO:0005829 cytosol (C, IDA)